Protein AF-A0A161T9D4-F1 (afdb_monomer_lite)

Organism: Bacillus cereus (NCBI:txid1396)

Radius of gyration: 20.3 Å; chains: 1; bounding box: 45×42×59 Å

Foldseek 3Di:
DVVVVVLVVVLVVCCVVFFVVVLVVLVVLLVVLLVVLLVVCLVPVVVLVVVVVVVQVVCCVLVCNVVVVCLVVCVVVVDDDDPVVLVVQLVSQLVVLLVLLVCLQVLLVVLPDVSLVVSLSVVSNVNSNVLSSVLNNVVVVPDDSVLCCVLAQPQLVVLSSVLSSCSSRNSSSSSVLVNVVVVVCVVPVVCVVVVVVVNVVSVVSSVSCCPVPNSVSSSSSSCCNSPPSSVRD

InterPro domains:
  IPR002798 Stage II sporulation protein M-like [PF01944] (65-230)

Structure (mmCIF, N/CA/C/O backbone):
data_AF-A0A161T9D4-F1
#
_entry.id   AF-A0A161T9D4-F1
#
loop_
_atom_site.group_PDB
_atom_site.id
_atom_site.type_symbol
_atom_site.label_atom_id
_atom_site.label_alt_id
_atom_site.label_comp_id
_atom_site.label_asym_id
_atom_site.label_entity_id
_atom_site.label_seq_id
_atom_site.pdbx_PDB_ins_code
_atom_site.Cartn_x
_atom_site.Cartn_y
_atom_site.Cartn_z
_atom_site.occupancy
_atom_site.B_iso_or_equiv
_atom_site.auth_seq_id
_atom_site.auth_comp_id
_atom_site.auth_asym_id
_atom_site.auth_atom_id
_atom_site.pdbx_PDB_model_num
ATOM 1 N N . MET A 1 1 ? -6.234 -26.056 15.182 1.00 58.62 1 MET A N 1
ATOM 2 C CA . MET A 1 1 ? -6.857 -25.556 13.931 1.00 58.62 1 MET A CA 1
ATOM 3 C C . MET A 1 1 ? -7.973 -24.523 14.149 1.00 58.62 1 MET A C 1
ATOM 5 O O . MET A 1 1 ? -7.949 -23.515 13.457 1.00 58.62 1 MET A O 1
ATOM 9 N N . GLY A 1 2 ? -8.887 -24.679 15.122 1.00 75.00 2 GLY A N 1
ATOM 10 C CA . GLY A 1 2 ? -10.050 -23.774 15.272 1.00 75.00 2 GLY A CA 1
ATOM 11 C C . GLY A 1 2 ? -9.757 -22.284 15.543 1.00 75.00 2 GLY A C 1
ATOM 12 O O . GLY A 1 2 ? -10.457 -21.418 15.027 1.00 75.00 2 GLY A O 1
ATOM 13 N N . ARG A 1 3 ? -8.690 -21.948 16.287 1.00 76.56 3 ARG A N 1
ATOM 14 C CA . ARG A 1 3 ? -8.372 -20.546 16.638 1.00 76.56 3 ARG A CA 1
ATOM 15 C C . ARG A 1 3 ? -7.923 -19.704 15.436 1.00 76.56 3 ARG A C 1
ATOM 17 O O . ARG A 1 3 ? -8.342 -18.563 15.302 1.00 76.56 3 ARG A O 1
ATOM 24 N N . VAL A 1 4 ? -7.118 -20.279 14.542 1.00 77.25 4 VAL A N 1
ATOM 25 C CA . VAL A 1 4 ? -6.628 -19.595 13.330 1.00 77.25 4 VAL A CA 1
ATOM 26 C C . VAL A 1 4 ? -7.771 -19.356 12.339 1.00 77.25 4 VAL A C 1
ATOM 28 O O . VAL A 1 4 ? -7.897 -18.267 11.790 1.00 77.25 4 VAL A O 1
ATOM 31 N N . GLN A 1 5 ? -8.661 -20.338 12.169 1.00 81.25 5 GLN A N 1
ATOM 32 C CA . GLN A 1 5 ? -9.852 -20.195 11.324 1.00 81.25 5 GLN A CA 1
ATOM 33 C C . GLN A 1 5 ? -10.794 -19.091 11.830 1.00 81.25 5 GLN A C 1
ATOM 35 O O . GLN A 1 5 ? -11.334 -18.335 11.023 1.00 81.25 5 GLN A O 1
ATOM 40 N N . SER A 1 6 ? -10.946 -18.950 13.154 1.00 86.81 6 SER A N 1
ATOM 41 C CA . SER A 1 6 ? -11.708 -17.841 13.749 1.00 86.81 6 SER A CA 1
ATOM 42 C C . SER A 1 6 ? -11.111 -16.483 13.384 1.00 86.81 6 SER A C 1
ATOM 44 O O . SER A 1 6 ? -11.842 -15.599 12.944 1.00 86.81 6 SER A O 1
ATOM 46 N N . ILE A 1 7 ? -9.782 -16.337 13.479 1.00 86.62 7 ILE A N 1
ATOM 47 C CA . ILE A 1 7 ? -9.086 -15.084 13.148 1.00 86.62 7 ILE A CA 1
ATOM 48 C C . ILE A 1 7 ? -9.350 -14.686 11.693 1.00 86.62 7 ILE A C 1
ATOM 50 O O . ILE A 1 7 ? -9.775 -13.558 11.447 1.00 86.62 7 ILE A O 1
ATOM 54 N N . TYR A 1 8 ? -9.164 -15.597 10.730 1.00 88.50 8 TYR A N 1
ATOM 55 C CA . TYR A 1 8 ? -9.419 -15.294 9.316 1.00 88.50 8 TYR A CA 1
ATOM 56 C C . TYR A 1 8 ? -10.884 -14.950 9.046 1.00 88.50 8 TYR A C 1
ATOM 58 O O . TYR A 1 8 ? -11.164 -14.008 8.305 1.00 88.50 8 TYR A O 1
ATOM 66 N N . LYS A 1 9 ? -11.828 -15.657 9.678 1.00 91.75 9 LYS A N 1
ATOM 67 C CA . LYS A 1 9 ? -13.260 -15.357 9.555 1.00 91.75 9 LYS A CA 1
ATOM 68 C C . LYS A 1 9 ? -13.586 -13.956 10.072 1.00 91.75 9 LYS A C 1
ATOM 70 O O . LYS A 1 9 ? -14.340 -13.229 9.428 1.00 91.75 9 LYS A O 1
ATOM 75 N N . GLU A 1 10 ? -13.011 -13.560 11.202 1.00 90.88 10 GLU A N 1
ATOM 76 C CA . GLU A 1 10 ? -13.177 -12.217 11.763 1.00 90.88 10 GLU A CA 1
ATOM 77 C C . GLU A 1 10 ? -12.568 -11.135 10.864 1.00 90.88 10 GLU A C 1
ATOM 79 O O . GLU A 1 10 ? -13.223 -10.119 10.614 1.00 90.88 10 GLU A O 1
ATOM 84 N N . GLN A 1 11 ? -11.357 -11.355 10.334 1.00 91.81 11 GLN A N 1
ATOM 85 C CA . GLN A 1 11 ? -10.722 -10.403 9.412 1.00 91.81 11 GLN A CA 1
ATOM 86 C C . GLN A 1 11 ? -11.521 -10.269 8.113 1.00 91.81 11 GLN A C 1
ATOM 88 O O . GLN A 1 11 ? -11.761 -9.155 7.650 1.00 91.81 11 GLN A O 1
ATOM 93 N N . TRP A 1 12 ? -12.017 -11.383 7.570 1.00 92.75 12 TRP A N 1
ATOM 94 C CA . TRP A 1 12 ? -12.877 -11.391 6.388 1.00 92.75 12 TRP A CA 1
ATOM 95 C C . TRP A 1 12 ? -14.175 -10.612 6.613 1.00 92.75 12 TRP A C 1
ATOM 97 O O . TRP A 1 12 ? -14.573 -9.790 5.789 1.00 92.75 12 TRP A O 1
ATOM 107 N N . GLN A 1 13 ? -14.830 -10.810 7.758 1.00 93.88 13 GLN A N 1
ATOM 108 C CA . GLN A 1 13 ? -16.035 -10.053 8.095 1.00 93.88 13 GLN A CA 1
ATOM 109 C C . GLN A 1 13 ? -15.752 -8.558 8.249 1.00 93.88 13 GLN A C 1
ATOM 111 O O . GLN A 1 13 ? -16.559 -7.740 7.803 1.00 93.88 13 GLN A O 1
ATOM 116 N N . MET A 1 14 ? -14.618 -8.194 8.855 1.00 94.31 14 MET A N 1
ATOM 117 C CA . MET A 1 14 ? -14.185 -6.801 8.957 1.00 94.31 14 MET A CA 1
ATOM 118 C C . MET A 1 14 ? -13.925 -6.194 7.574 1.00 94.31 14 MET A C 1
ATOM 120 O O . MET A 1 14 ? -14.335 -5.063 7.330 1.00 94.31 14 MET A O 1
ATOM 124 N N . PHE A 1 15 ? -13.310 -6.945 6.663 1.00 95.06 15 PHE A N 1
ATOM 125 C CA . PHE A 1 15 ? -13.075 -6.524 5.284 1.00 95.06 15 PHE A CA 1
ATOM 126 C C . PHE A 1 15 ? -14.380 -6.255 4.536 1.00 95.06 15 PHE A C 1
ATOM 128 O O . PHE A 1 15 ? -14.632 -5.121 4.119 1.00 95.06 15 PHE A O 1
ATOM 135 N N . VAL A 1 16 ? -15.244 -7.267 4.438 1.00 94.25 16 VAL A N 1
ATOM 136 C CA . VAL A 1 16 ? -16.485 -7.196 3.655 1.00 94.25 16 VAL A CA 1
ATOM 137 C C . VAL A 1 16 ? -17.438 -6.131 4.199 1.00 94.25 16 VAL A C 1
ATOM 139 O O . VAL A 1 16 ? -18.058 -5.408 3.425 1.00 94.25 16 VAL A O 1
ATOM 142 N N . LYS A 1 17 ? -17.562 -5.996 5.525 1.00 92.81 17 LYS A N 1
ATOM 143 C CA . LYS A 1 17 ? -18.489 -5.022 6.131 1.00 92.81 17 LYS A CA 1
ATOM 144 C C . LYS A 1 17 ? -17.882 -3.634 6.316 1.00 92.81 17 LYS A C 1
ATOM 146 O O . LYS A 1 17 ? -18.619 -2.654 6.383 1.00 92.81 17 LYS A O 1
ATOM 151 N N . GLY A 1 18 ? -16.564 -3.549 6.466 1.00 91.19 18 GLY A N 1
ATOM 152 C CA . GLY A 1 18 ? -15.878 -2.320 6.846 1.00 91.19 18 GLY A CA 1
ATOM 153 C C . GLY A 1 18 ? -15.306 -1.564 5.657 1.00 91.19 18 GLY A C 1
ATOM 154 O O . GLY A 1 18 ? -15.639 -0.393 5.454 1.00 91.19 18 GLY A O 1
ATOM 155 N N . TYR A 1 19 ? -14.428 -2.215 4.890 1.00 93.88 19 TYR A N 1
ATOM 156 C CA . TYR A 1 19 ? -13.469 -1.499 4.045 1.00 93.88 19 TYR A CA 1
ATOM 157 C C . TYR A 1 19 ? -13.344 -1.978 2.592 1.00 93.88 19 TYR A C 1
ATOM 159 O O . TYR A 1 19 ? -12.648 -1.330 1.811 1.00 93.88 19 TYR A O 1
ATOM 167 N N . ILE A 1 20 ? -14.114 -2.986 2.164 1.00 96.06 20 ILE A N 1
ATOM 168 C CA . ILE A 1 20 ? -14.186 -3.416 0.751 1.00 96.06 20 ILE A CA 1
ATOM 169 C C . ILE A 1 20 ? -14.586 -2.284 -0.210 1.00 96.06 20 ILE A C 1
ATOM 171 O O . ILE A 1 20 ? -14.073 -2.190 -1.320 1.00 96.06 20 ILE A O 1
ATOM 175 N N . LYS A 1 21 ? -15.454 -1.365 0.228 1.00 95.00 21 LYS A N 1
ATOM 176 C CA . LYS A 1 21 ? -15.864 -0.201 -0.575 1.00 95.00 21 LYS A CA 1
ATOM 177 C C . LYS A 1 21 ? -14.705 0.759 -0.860 1.00 95.00 21 LYS A C 1
ATOM 179 O O . LYS A 1 21 ? -14.635 1.322 -1.946 1.00 95.00 21 LYS A O 1
ATOM 184 N N . TYR A 1 22 ? -13.786 0.926 0.094 1.00 94.69 22 TYR A N 1
ATOM 185 C CA . TYR A 1 22 ? -12.591 1.744 -0.109 1.00 94.69 22 TYR A CA 1
ATOM 186 C C . TYR A 1 22 ? -11.611 1.017 -1.024 1.00 94.69 22 TYR A C 1
ATOM 188 O O . TYR A 1 22 ? -11.021 1.644 -1.893 1.00 94.69 22 TYR A O 1
ATOM 196 N N . MET A 1 23 ? -11.499 -0.308 -0.893 1.00 95.38 23 MET A N 1
ATOM 197 C CA . MET A 1 23 ? -10.704 -1.121 -1.813 1.00 95.38 23 MET A CA 1
ATOM 198 C C . MET A 1 23 ? -11.183 -0.949 -3.262 1.00 95.38 23 MET A C 1
ATOM 200 O O . MET A 1 23 ? -10.376 -0.652 -4.136 1.00 95.38 23 MET A O 1
ATOM 204 N N . ALA A 1 24 ? -12.494 -1.051 -3.505 1.00 95.69 24 ALA A N 1
ATOM 205 C CA . ALA A 1 24 ? -13.078 -0.846 -4.830 1.00 95.69 24 ALA A CA 1
ATOM 206 C C . ALA A 1 24 ? -12.824 0.574 -5.370 1.00 95.69 24 ALA A C 1
ATOM 208 O O . ALA A 1 24 ? -12.455 0.734 -6.531 1.00 95.69 24 ALA A O 1
ATOM 209 N N . LEU A 1 25 ? -12.962 1.601 -4.523 1.00 94.81 25 LEU A N 1
ATOM 210 C CA . LEU A 1 25 ? -12.642 2.984 -4.886 1.00 94.81 25 LEU A CA 1
ATOM 211 C C . LEU A 1 25 ? -11.176 3.131 -5.325 1.00 94.81 25 LEU A C 1
ATOM 213 O O . LEU A 1 25 ? -10.902 3.674 -6.394 1.00 94.81 25 LEU A O 1
ATOM 217 N N . TYR A 1 26 ? -10.236 2.637 -4.518 1.00 95.25 26 TYR A N 1
ATOM 218 C CA . TYR A 1 26 ? -8.805 2.747 -4.803 1.00 95.25 26 TYR A CA 1
ATOM 219 C C . TYR A 1 26 ? -8.370 1.903 -6.001 1.00 95.25 26 TYR A C 1
ATOM 221 O O . TYR A 1 26 ? -7.494 2.332 -6.751 1.00 95.25 26 TYR A O 1
ATOM 229 N N . PHE A 1 27 ? -9.029 0.770 -6.241 1.00 95.12 27 PHE A N 1
ATOM 230 C CA . PHE A 1 27 ? -8.850 -0.008 -7.461 1.00 95.12 27 PHE A CA 1
ATOM 231 C C . PHE A 1 27 ? -9.214 0.812 -8.705 1.00 95.12 27 PHE A C 1
ATOM 233 O O . PHE A 1 27 ? -8.404 0.930 -9.622 1.00 95.12 27 PHE A O 1
ATOM 240 N N . VAL A 1 28 ? -10.389 1.452 -8.715 1.00 96.19 28 VAL A N 1
ATOM 241 C CA . VAL A 1 28 ? -10.813 2.312 -9.835 1.00 96.19 28 VAL A CA 1
ATOM 242 C C . VAL A 1 28 ? -9.835 3.471 -10.040 1.00 96.19 28 VAL A C 1
ATOM 244 O O . VAL A 1 28 ? -9.425 3.731 -11.169 1.00 96.19 28 VAL A O 1
ATOM 247 N N . ILE A 1 29 ? -9.413 4.136 -8.961 1.00 95.62 29 ILE A N 1
ATOM 248 C CA . ILE A 1 29 ? -8.432 5.231 -9.023 1.00 95.62 29 ILE A CA 1
ATOM 249 C C . ILE A 1 29 ? -7.106 4.756 -9.625 1.00 95.62 29 ILE A C 1
ATOM 251 O O . ILE A 1 29 ? -6.551 5.438 -10.484 1.00 95.62 29 ILE A O 1
ATOM 255 N N . SER A 1 30 ? -6.610 3.591 -9.203 1.00 95.00 30 SER A N 1
ATOM 256 C CA . SER A 1 30 ? -5.365 3.017 -9.715 1.00 95.00 30 SER A CA 1
ATOM 257 C C . SER A 1 30 ? -5.463 2.721 -11.215 1.00 95.00 30 SER A C 1
ATOM 259 O O . SER A 1 30 ? -4.610 3.169 -11.980 1.00 95.00 30 SER A O 1
ATOM 261 N N . VAL A 1 31 ? -6.548 2.081 -11.667 1.00 94.69 31 VAL A N 1
ATOM 262 C CA . VAL A 1 31 ? -6.778 1.793 -13.095 1.00 94.69 31 VAL A CA 1
ATOM 263 C C . VAL A 1 31 ? -6.841 3.078 -13.923 1.00 94.69 31 VAL A C 1
ATOM 265 O O . VAL A 1 31 ? -6.182 3.182 -14.959 1.00 94.69 31 VAL A O 1
ATOM 268 N N . LEU A 1 32 ? -7.593 4.082 -13.462 1.00 97.38 32 LEU A N 1
ATOM 269 C CA . LEU A 1 32 ? -7.675 5.377 -14.141 1.00 97.38 32 LEU A CA 1
ATOM 270 C C . LEU A 1 32 ? -6.309 6.067 -14.201 1.00 97.38 32 LEU A C 1
ATOM 272 O O . LEU A 1 32 ? -5.946 6.609 -15.242 1.00 97.38 32 LEU A O 1
ATOM 276 N N . SER A 1 33 ? -5.535 6.009 -13.118 1.00 97.12 33 SER A N 1
ATOM 277 C CA . SER A 1 33 ? -4.192 6.582 -13.062 1.00 97.12 33 SER A CA 1
ATOM 278 C C . SER A 1 33 ? -3.242 5.931 -14.071 1.00 97.12 33 SER A C 1
ATOM 280 O O . SER A 1 33 ? -2.566 6.665 -14.794 1.00 97.12 33 SER A O 1
ATOM 282 N N . VAL A 1 34 ? -3.251 4.598 -14.202 1.00 95.25 34 VAL A N 1
ATOM 283 C CA . VAL A 1 34 ? -2.452 3.878 -15.214 1.00 95.25 34 VAL A CA 1
ATOM 284 C C . VAL A 1 34 ? -2.828 4.323 -16.626 1.00 95.25 34 VAL A C 1
ATOM 286 O O . VAL A 1 34 ? -1.951 4.666 -17.418 1.00 95.25 34 VAL A O 1
ATOM 289 N N . ILE A 1 35 ? -4.127 4.357 -16.946 1.00 95.75 35 ILE A N 1
ATOM 290 C CA . ILE A 1 35 ? -4.616 4.728 -18.284 1.00 95.75 35 ILE A CA 1
ATOM 291 C C . ILE A 1 35 ? -4.237 6.174 -18.621 1.00 95.75 35 ILE A C 1
ATOM 293 O O . ILE A 1 35 ? -3.758 6.443 -19.726 1.00 95.75 35 ILE A O 1
ATOM 297 N N . CYS A 1 36 ? -4.448 7.100 -17.684 1.00 96.88 36 CYS A N 1
ATOM 298 C CA . CYS A 1 36 ? -4.106 8.508 -17.860 1.00 96.88 36 CYS A CA 1
ATOM 299 C C . CYS A 1 36 ? -2.599 8.692 -18.048 1.00 96.88 36 CYS A C 1
ATOM 301 O O . CYS A 1 36 ? -2.190 9.344 -19.005 1.00 96.88 36 CYS A O 1
ATOM 303 N N . ALA A 1 37 ? -1.776 8.082 -17.191 1.00 96.31 37 ALA A N 1
ATOM 304 C CA . ALA A 1 37 ? -0.324 8.166 -17.295 1.00 96.31 37 ALA A CA 1
ATOM 305 C C . ALA A 1 37 ? 0.170 7.609 -18.634 1.00 96.31 37 ALA A C 1
ATOM 307 O O . ALA A 1 37 ? 0.854 8.314 -19.373 1.00 96.31 37 ALA A O 1
ATOM 308 N N . TYR A 1 38 ? -0.251 6.397 -18.998 1.00 95.38 38 TYR A N 1
ATOM 309 C CA . TYR A 1 38 ? 0.131 5.768 -20.260 1.00 95.38 38 TYR A CA 1
ATOM 310 C C . TYR A 1 38 ? -0.203 6.649 -21.474 1.00 95.38 38 TYR A C 1
ATOM 312 O O . TYR A 1 38 ? 0.659 6.890 -22.318 1.00 95.38 38 TYR A O 1
ATOM 320 N N . LYS A 1 39 ? -1.425 7.198 -21.555 1.00 96.12 39 LYS A N 1
ATOM 321 C CA . LYS A 1 39 ? -1.818 8.095 -22.659 1.00 96.12 39 LYS A CA 1
ATOM 322 C C . LYS A 1 39 ? -0.986 9.380 -22.697 1.00 96.12 39 LYS A C 1
ATOM 324 O O . LYS A 1 39 ? -0.583 9.804 -23.782 1.00 96.12 39 LYS A O 1
ATOM 329 N N . SER A 1 40 ? -0.712 9.976 -21.538 1.00 96.12 40 SER A N 1
ATOM 330 C CA . SER A 1 40 ? 0.088 11.201 -21.431 1.00 96.12 40 SER A CA 1
ATOM 331 C C . SER A 1 40 ? 1.531 10.987 -21.886 1.00 96.12 40 SER A C 1
ATOM 333 O O . SER A 1 40 ? 2.053 11.802 -22.645 1.00 96.12 40 SER A O 1
ATOM 335 N N . PHE A 1 41 ? 2.155 9.877 -21.483 1.00 96.25 41 PHE A N 1
ATOM 336 C CA . PHE A 1 41 ? 3.533 9.548 -21.853 1.00 96.25 41 PHE A CA 1
ATOM 337 C C . PHE A 1 41 ? 3.673 9.123 -23.319 1.00 96.25 41 PHE A C 1
ATOM 339 O O . PHE A 1 41 ? 4.617 9.544 -23.978 1.00 96.25 41 PHE A O 1
ATOM 346 N N . ILE A 1 42 ? 2.715 8.373 -23.878 1.00 95.19 42 ILE A N 1
ATOM 347 C CA . ILE A 1 42 ? 2.715 8.049 -25.318 1.00 95.19 42 ILE A CA 1
ATOM 348 C C . ILE A 1 42 ? 2.612 9.307 -26.184 1.00 95.19 42 ILE A C 1
ATOM 350 O O . ILE A 1 42 ? 3.220 9.372 -27.247 1.00 95.19 42 ILE A O 1
ATOM 354 N N . SER A 1 43 ? 1.863 10.309 -25.725 1.00 95.44 43 SER A N 1
ATOM 355 C CA . SER A 1 43 ? 1.725 11.580 -26.441 1.00 95.44 43 SER A CA 1
ATOM 356 C C . SER A 1 43 ? 2.978 12.464 -26.346 1.00 95.44 43 SER A C 1
ATOM 358 O O . SER A 1 43 ? 3.096 13.410 -27.116 1.00 95.44 43 SER A O 1
ATOM 360 N N . ASN A 1 44 ? 3.900 12.177 -25.417 1.00 95.38 44 ASN A N 1
ATOM 361 C CA . ASN A 1 44 ? 5.087 12.991 -25.139 1.00 95.38 44 ASN A CA 1
ATOM 362 C C . ASN A 1 44 ? 6.329 12.095 -24.933 1.00 95.38 44 ASN A C 1
ATOM 364 O O . ASN A 1 44 ? 6.704 11.825 -23.787 1.00 95.38 44 ASN A O 1
ATOM 368 N N . PRO A 1 45 ? 6.987 11.633 -26.013 1.00 92.75 45 PRO A N 1
ATOM 369 C CA . PRO A 1 45 ? 8.097 10.681 -25.916 1.00 92.75 45 PRO A CA 1
ATOM 370 C C . PRO A 1 45 ? 9.274 11.154 -25.052 1.00 92.75 45 PRO A C 1
ATOM 372 O O . PRO A 1 45 ? 9.805 10.373 -24.261 1.00 92.75 45 PRO A O 1
ATOM 375 N N . ASP A 1 46 ? 9.634 12.439 -25.126 1.00 93.88 46 ASP A N 1
ATOM 376 C CA . ASP A 1 46 ? 10.724 13.010 -24.320 1.00 93.88 46 ASP A CA 1
ATOM 377 C C . ASP A 1 46 ? 10.420 12.962 -22.817 1.00 93.88 46 ASP A C 1
ATOM 379 O O . ASP A 1 46 ? 11.295 12.674 -21.994 1.00 93.88 46 ASP A O 1
ATOM 383 N N . LEU A 1 47 ? 9.154 13.191 -22.452 1.00 92.62 47 LEU A N 1
ATOM 384 C CA . LEU A 1 47 ? 8.687 13.089 -21.073 1.00 92.62 47 LEU A CA 1
ATOM 385 C C . LEU A 1 47 ? 8.757 11.639 -20.581 1.00 92.62 47 LEU A C 1
ATOM 387 O O . LEU A 1 47 ? 9.172 11.405 -19.449 1.00 92.62 47 LEU A O 1
ATOM 391 N N . ALA A 1 48 ? 8.389 10.670 -21.426 1.00 91.25 48 ALA A N 1
ATOM 392 C CA . ALA A 1 48 ? 8.470 9.246 -21.097 1.00 91.25 48 ALA A CA 1
ATOM 393 C C . ALA A 1 48 ? 9.915 8.803 -20.854 1.00 91.25 48 ALA A C 1
ATOM 395 O O . ALA A 1 48 ? 10.182 8.110 -19.872 1.00 91.25 48 ALA A O 1
ATOM 396 N N . LYS A 1 49 ? 10.848 9.249 -21.703 1.00 90.31 49 LYS A N 1
ATOM 397 C CA . LYS A 1 49 ? 12.276 8.975 -21.531 1.00 90.31 49 LYS A CA 1
ATOM 398 C C . LYS A 1 49 ? 12.819 9.601 -20.247 1.00 90.31 49 LYS A C 1
ATOM 400 O O . LYS A 1 49 ? 13.399 8.895 -19.435 1.00 90.31 49 LYS A O 1
ATOM 405 N N . THR A 1 50 ? 12.578 10.894 -20.034 1.00 92.50 50 THR A N 1
ATOM 406 C CA . THR A 1 50 ? 13.068 11.620 -18.847 1.00 92.50 50 THR A CA 1
ATOM 407 C C . THR A 1 50 ? 12.531 11.009 -17.554 1.00 92.50 50 THR A C 1
ATOM 409 O O . THR A 1 50 ? 13.261 10.851 -16.579 1.00 92.50 50 THR A O 1
ATOM 412 N N . PHE A 1 51 ? 11.251 10.634 -17.547 1.00 90.75 51 PHE A N 1
ATOM 413 C CA . PHE A 1 51 ? 10.642 9.939 -16.421 1.00 90.75 51 PHE A CA 1
ATOM 414 C C . PHE A 1 51 ? 11.310 8.590 -16.163 1.00 90.75 51 PHE A C 1
ATOM 416 O O . PHE A 1 51 ? 11.657 8.305 -15.021 1.00 90.75 51 PHE A O 1
ATOM 423 N N . PHE A 1 52 ? 11.518 7.778 -17.201 1.00 86.81 52 PHE A N 1
ATOM 424 C CA . PHE A 1 52 ? 12.164 6.476 -17.057 1.00 86.81 52 PHE A CA 1
ATOM 425 C C . PHE A 1 52 ? 13.606 6.601 -16.546 1.00 86.81 52 PHE A C 1
ATOM 427 O O . PHE A 1 52 ? 13.969 5.901 -15.604 1.00 86.81 52 PHE A O 1
ATOM 434 N N . ASP A 1 53 ? 14.386 7.544 -17.082 1.00 86.06 53 ASP A N 1
ATOM 435 C CA . ASP A 1 53 ? 15.755 7.829 -16.631 1.00 86.06 53 ASP A CA 1
ATOM 436 C C . ASP A 1 53 ? 15.774 8.201 -15.130 1.00 86.06 53 ASP A C 1
ATOM 438 O O . ASP A 1 53 ? 16.588 7.687 -14.362 1.00 86.06 53 ASP A O 1
ATOM 442 N N . TYR A 1 54 ? 14.814 9.016 -14.677 1.00 88.38 54 TYR A N 1
ATOM 443 C CA . TYR A 1 54 ? 14.654 9.366 -13.260 1.00 88.38 54 TYR A CA 1
ATOM 444 C C . TYR A 1 54 ? 14.278 8.165 -12.378 1.00 88.38 54 TYR A C 1
ATOM 446 O O . TYR A 1 54 ? 14.751 8.051 -11.244 1.00 88.38 54 TYR A O 1
ATOM 454 N N . ILE A 1 55 ? 13.435 7.252 -12.875 1.00 85.00 55 ILE A N 1
ATOM 455 C CA . ILE A 1 55 ? 13.121 6.013 -12.156 1.00 85.00 55 ILE A CA 1
ATOM 456 C C . ILE A 1 55 ? 14.388 5.180 -11.977 1.00 85.00 55 ILE A C 1
ATOM 458 O O . ILE A 1 55 ? 14.689 4.806 -10.844 1.00 85.00 55 ILE A O 1
ATOM 462 N N . VAL A 1 56 ? 15.159 4.947 -13.041 1.00 80.88 56 VAL A N 1
ATOM 463 C CA . VAL A 1 56 ? 16.425 4.197 -12.965 1.00 80.88 56 VAL A CA 1
ATOM 464 C C . VAL A 1 56 ? 17.367 4.816 -11.925 1.00 80.88 56 VAL A C 1
ATOM 466 O O . VAL A 1 56 ? 17.864 4.102 -11.054 1.00 80.88 56 VAL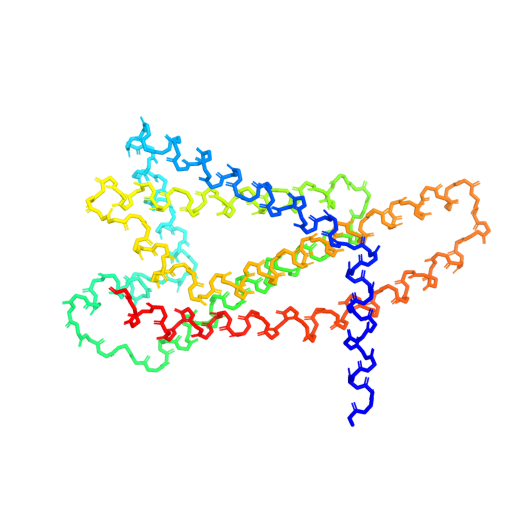 A O 1
ATOM 469 N N . GLU A 1 57 ? 17.514 6.142 -11.919 1.00 84.19 57 GLU A N 1
ATOM 470 C CA . GLU A 1 57 ? 18.341 6.861 -10.941 1.00 84.19 57 GLU A CA 1
ATOM 471 C C . GLU A 1 57 ? 17.888 6.629 -9.481 1.00 84.19 57 GLU A C 1
ATOM 473 O O . GLU A 1 57 ? 18.714 6.471 -8.576 1.00 84.19 57 GLU A O 1
ATOM 478 N N . ILE A 1 58 ? 16.575 6.583 -9.214 1.00 81.75 58 ILE A N 1
ATOM 479 C CA . ILE A 1 58 ? 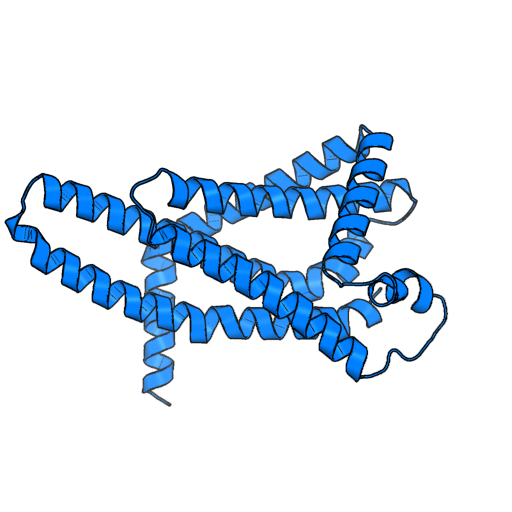16.050 6.277 -7.870 1.00 81.75 58 ILE A CA 1
ATOM 480 C C . ILE A 1 58 ? 16.418 4.854 -7.446 1.00 81.75 58 ILE A C 1
ATOM 482 O O . ILE A 1 58 ? 16.796 4.645 -6.287 1.00 81.75 58 ILE A O 1
ATOM 486 N N . PHE A 1 59 ? 16.276 3.877 -8.343 1.00 73.50 59 PHE A N 1
ATOM 487 C CA . PHE A 1 59 ? 16.603 2.481 -8.046 1.00 73.50 59 PHE A CA 1
ATOM 488 C C . PHE A 1 59 ? 18.096 2.329 -7.731 1.00 73.50 59 PHE A C 1
ATOM 490 O O . PHE A 1 59 ? 18.448 1.769 -6.686 1.00 73.50 59 PHE A O 1
ATOM 497 N N . GLU A 1 60 ? 18.963 2.950 -8.532 1.00 74.12 60 GLU A N 1
ATOM 498 C CA . GLU A 1 60 ? 20.405 2.984 -8.279 1.00 74.12 60 GLU A CA 1
ATOM 499 C C . GLU A 1 60 ? 20.733 3.576 -6.902 1.00 74.12 60 GLU A C 1
ATOM 501 O O . GLU A 1 60 ? 21.450 2.958 -6.108 1.00 74.12 60 GLU A O 1
ATOM 506 N N . LYS A 1 61 ? 20.145 4.731 -6.562 1.00 78.38 61 LYS A N 1
ATOM 507 C CA . LYS A 1 61 ? 20.330 5.388 -5.254 1.00 78.38 61 LYS A CA 1
ATOM 508 C C . LYS A 1 61 ? 19.843 4.545 -4.080 1.00 78.38 61 LYS A C 1
ATOM 510 O O . LYS A 1 61 ? 20.409 4.632 -2.991 1.00 78.38 61 LYS A O 1
ATOM 515 N N . LYS A 1 62 ? 18.810 3.723 -4.277 1.00 68.81 62 LYS A N 1
ATOM 516 C CA . LYS A 1 62 ? 18.300 2.789 -3.260 1.00 68.81 62 LYS A CA 1
ATOM 517 C C . LYS A 1 62 ? 19.175 1.543 -3.087 1.00 68.81 62 LYS A C 1
ATOM 519 O O . LYS A 1 62 ? 18.830 0.672 -2.290 1.00 68.81 62 LYS A O 1
ATOM 524 N N . GLY A 1 63 ? 20.296 1.440 -3.803 1.00 63.47 63 GLY A N 1
ATOM 525 C CA . GLY A 1 63 ? 21.143 0.250 -3.788 1.00 63.47 63 GLY A CA 1
ATOM 526 C C . GLY A 1 63 ? 20.496 -0.953 -4.479 1.00 63.47 63 GLY A C 1
ATOM 527 O O . GLY A 1 63 ? 20.990 -2.071 -4.319 1.00 63.47 63 GLY A O 1
ATOM 528 N N . MET A 1 64 ? 19.419 -0.716 -5.240 1.00 64.44 64 MET A N 1
ATOM 529 C CA . MET A 1 64 ? 18.854 -1.630 -6.230 1.00 64.44 64 MET A CA 1
ATOM 530 C C . MET A 1 64 ? 19.638 -1.370 -7.527 1.00 64.44 64 MET A C 1
ATOM 532 O O . MET A 1 64 ? 19.180 -0.687 -8.437 1.00 64.44 64 MET A O 1
ATOM 536 N N . THR A 1 65 ? 20.909 -1.784 -7.520 1.00 50.94 65 THR A N 1
ATOM 537 C CA . THR A 1 65 ? 21.941 -1.428 -8.505 1.00 50.94 65 THR A CA 1
ATOM 538 C C . THR A 1 65 ? 21.582 -1.814 -9.942 1.00 50.94 65 THR A C 1
ATOM 540 O O . THR A 1 65 ? 20.747 -2.680 -10.189 1.00 50.94 65 THR A O 1
ATOM 543 N N . THR A 1 66 ? 22.315 -1.262 -10.908 1.00 43.50 66 THR A N 1
ATOM 544 C CA . THR A 1 66 ? 22.342 -1.710 -12.311 1.00 43.50 66 THR A CA 1
ATOM 545 C C . THR A 1 66 ? 22.775 -3.160 -12.500 1.00 43.50 66 THR A C 1
ATOM 547 O O . THR A 1 66 ? 22.474 -3.722 -13.534 1.00 43.50 66 THR A O 1
ATOM 550 N N . SER A 1 67 ? 23.400 -3.796 -11.506 1.00 44.28 67 SER A N 1
ATOM 551 C CA . SER A 1 67 ? 23.628 -5.254 -11.414 1.00 44.28 67 SER A CA 1
ATOM 552 C C . SER A 1 67 ? 22.386 -6.043 -10.968 1.00 44.28 67 SER A C 1
ATOM 554 O O . SER A 1 67 ? 22.319 -7.253 -11.115 1.00 44.28 67 SER A O 1
ATOM 556 N N . SER A 1 68 ? 21.386 -5.360 -10.416 1.00 43.72 68 SER A N 1
ATOM 557 C CA . SER A 1 68 ? 20.039 -5.886 -10.160 1.00 43.72 68 SER A CA 1
ATOM 558 C C . SER A 1 68 ? 18.995 -5.367 -11.150 1.00 43.72 68 SER A C 1
ATOM 560 O O . SER A 1 68 ? 17.851 -5.774 -11.063 1.00 43.72 68 SER A O 1
ATOM 562 N N . LEU A 1 69 ? 19.383 -4.496 -12.088 1.00 44.00 69 LEU A N 1
ATOM 563 C CA . LEU A 1 69 ? 18.731 -4.265 -13.386 1.00 44.00 69 LEU A CA 1
ATOM 564 C C . LEU A 1 69 ? 19.511 -4.939 -14.517 1.00 44.00 69 LEU A C 1
ATOM 566 O O . LEU A 1 69 ? 19.085 -4.894 -15.670 1.00 44.00 69 LEU A O 1
ATOM 570 N N . SER A 1 70 ? 20.637 -5.588 -14.204 1.00 40.88 70 SER A N 1
ATOM 571 C CA . SER A 1 70 ? 21.429 -6.268 -15.209 1.00 40.88 70 SER A CA 1
ATOM 572 C C . SER A 1 70 ? 20.670 -7.461 -15.717 1.00 40.88 70 SER A C 1
ATOM 574 O O . SER A 1 70 ? 20.962 -7.824 -16.821 1.00 40.88 70 SER A O 1
ATOM 576 N N . TRP A 1 71 ? 19.617 -7.971 -15.067 1.00 45.34 71 TRP A N 1
ATOM 577 C CA . TRP A 1 71 ? 18.683 -8.914 -15.695 1.00 45.34 71 TRP A CA 1
ATOM 578 C C . TRP A 1 71 ? 18.020 -8.367 -16.966 1.00 45.34 71 TRP A C 1
ATOM 580 O O . TRP A 1 71 ? 17.625 -9.172 -17.791 1.00 45.34 71 TRP A O 1
ATOM 590 N N . ILE A 1 72 ? 17.930 -7.050 -17.197 1.00 43.91 72 ILE A N 1
ATOM 591 C CA . ILE A 1 72 ? 17.505 -6.502 -18.502 1.00 43.91 72 ILE A CA 1
ATOM 592 C C . ILE A 1 72 ? 18.596 -6.733 -19.566 1.00 43.91 72 ILE A C 1
ATOM 594 O O . ILE A 1 72 ? 18.287 -6.920 -20.736 1.00 43.91 72 ILE A O 1
ATOM 598 N N . ASN A 1 73 ? 19.869 -6.762 -19.163 1.00 40.47 73 ASN A N 1
ATOM 599 C CA . ASN A 1 73 ? 21.035 -6.944 -20.036 1.00 40.47 73 ASN A CA 1
ATOM 600 C C . ASN A 1 73 ? 21.627 -8.382 -20.004 1.00 40.47 73 ASN A C 1
ATOM 602 O O . ASN A 1 73 ? 22.316 -8.786 -20.928 1.00 40.47 73 ASN A O 1
ATOM 606 N N . ASP A 1 74 ? 21.327 -9.164 -18.966 1.00 44.78 74 ASP A N 1
ATOM 607 C CA . ASP A 1 74 ? 21.878 -10.470 -18.576 1.00 44.78 74 ASP A CA 1
ATOM 608 C C . ASP A 1 74 ? 20.864 -11.587 -18.840 1.00 44.78 74 ASP A C 1
ATOM 610 O O . ASP A 1 74 ? 21.278 -12.712 -19.099 1.00 44.78 74 ASP A O 1
ATOM 614 N N . SER A 1 75 ? 19.553 -11.299 -18.892 1.00 44.84 75 SER A N 1
ATOM 615 C CA . SER A 1 75 ? 18.588 -12.193 -19.568 1.00 44.84 75 SER A CA 1
ATOM 616 C C . SER A 1 75 ? 18.949 -12.366 -21.047 1.00 44.84 75 SER A C 1
ATOM 618 O O . SER A 1 75 ? 18.766 -13.438 -21.618 1.00 44.84 75 SER A O 1
ATOM 620 N N . ILE A 1 76 ? 19.567 -11.336 -21.638 1.00 39.12 76 ILE A N 1
ATOM 621 C CA . ILE A 1 76 ? 20.126 -11.336 -22.993 1.00 39.12 76 ILE A CA 1
ATOM 622 C C . ILE A 1 76 ? 21.490 -12.069 -23.048 1.00 39.12 76 ILE A C 1
ATOM 624 O O . ILE A 1 76 ? 21.871 -12.548 -24.116 1.00 39.12 76 ILE A O 1
ATOM 628 N N . LEU A 1 77 ? 22.218 -12.217 -21.924 1.00 39.06 77 LEU A N 1
ATOM 629 C CA . LEU A 1 77 ? 23.590 -12.772 -21.876 1.00 39.06 77 LEU A CA 1
ATOM 630 C C . LEU A 1 77 ? 23.763 -14.096 -21.095 1.00 39.06 77 LEU A C 1
ATOM 632 O O . LEU A 1 77 ? 24.853 -14.667 -21.117 1.00 39.06 77 LEU A O 1
ATOM 636 N N . GLY A 1 78 ? 22.723 -14.638 -20.455 1.00 42.47 78 GLY A N 1
ATOM 637 C CA . GLY A 1 78 ? 22.730 -15.988 -19.874 1.00 42.47 78 GLY A CA 1
ATOM 638 C C . GLY A 1 78 ? 23.635 -16.189 -18.648 1.00 42.47 78 GLY A C 1
ATOM 639 O O . GLY A 1 78 ? 24.127 -17.298 -18.427 1.00 42.47 78 GLY A O 1
ATOM 640 N N . THR A 1 79 ? 23.887 -15.155 -17.844 1.00 49.09 79 THR A N 1
ATOM 641 C CA . THR A 1 79 ? 24.724 -15.254 -16.635 1.00 49.09 79 THR A CA 1
ATOM 642 C C . THR A 1 79 ? 23.919 -15.700 -15.405 1.00 49.09 79 THR A C 1
ATOM 644 O O . THR A 1 79 ? 22.866 -15.158 -15.081 1.00 49.09 79 THR A O 1
ATOM 647 N N . ASN A 1 80 ? 24.431 -16.705 -14.678 1.00 53.06 80 ASN A N 1
ATOM 648 C CA . ASN A 1 80 ? 23.870 -17.160 -13.399 1.00 53.06 80 ASN A CA 1
ATOM 649 C C . ASN A 1 80 ? 24.043 -16.074 -12.325 1.00 53.06 80 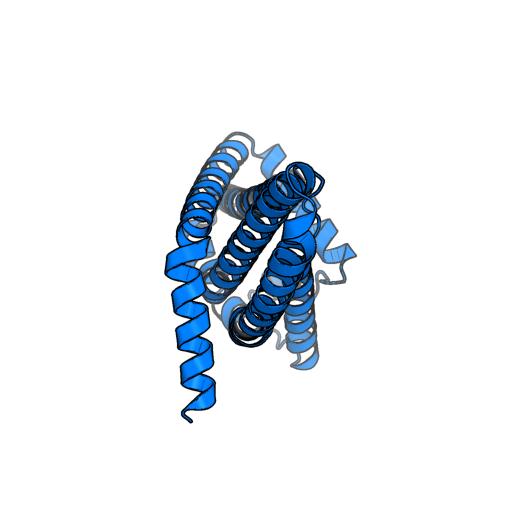ASN A C 1
ATOM 651 O O . ASN A 1 80 ? 25.116 -15.955 -11.727 1.00 53.06 80 ASN A O 1
ATOM 655 N N . ILE A 1 81 ? 22.988 -15.310 -12.042 1.00 59.31 81 ILE A N 1
ATOM 656 C CA . ILE A 1 81 ? 22.929 -14.436 -10.865 1.00 59.31 81 ILE A CA 1
ATOM 657 C C . ILE A 1 81 ? 23.036 -15.329 -9.620 1.00 59.31 81 ILE A C 1
ATOM 659 O O . ILE A 1 81 ? 22.231 -16.237 -9.414 1.00 59.31 81 ILE A O 1
ATOM 663 N N . GLY A 1 82 ? 24.058 -15.110 -8.789 1.00 65.62 82 GLY A N 1
ATOM 664 C CA . GLY A 1 82 ? 24.263 -15.905 -7.577 1.00 65.62 82 GLY A CA 1
ATOM 665 C C . GLY A 1 82 ? 23.057 -15.825 -6.631 1.00 65.62 82 GLY A C 1
ATOM 666 O O . GLY A 1 82 ? 22.420 -14.778 -6.503 1.00 65.62 82 GLY A O 1
ATOM 667 N N . ALA A 1 83 ? 22.766 -16.917 -5.915 1.00 71.25 83 ALA A N 1
ATOM 668 C CA . ALA A 1 83 ? 21.632 -16.997 -4.984 1.00 71.25 83 ALA A CA 1
ATOM 669 C C . ALA A 1 83 ? 21.615 -15.854 -3.948 1.00 71.25 83 ALA A C 1
ATOM 671 O O . ALA A 1 83 ? 20.550 -15.379 -3.561 1.00 71.25 83 ALA A O 1
ATOM 672 N N . TYR A 1 84 ? 22.793 -15.374 -3.539 1.00 73.19 84 TYR A N 1
ATOM 673 C CA . TYR A 1 84 ? 22.941 -14.227 -2.644 1.00 73.19 84 TYR A CA 1
ATOM 674 C C . TYR A 1 84 ? 22.357 -12.927 -3.226 1.00 73.19 84 TYR A C 1
ATOM 676 O O . TYR A 1 84 ? 21.601 -12.246 -2.536 1.00 73.19 84 TYR A O 1
ATOM 684 N N . GLU A 1 85 ? 22.642 -12.601 -4.491 1.00 75.44 85 GLU A N 1
ATOM 685 C CA . GLU A 1 85 ? 22.151 -11.366 -5.122 1.00 75.44 85 GLU A CA 1
ATOM 686 C C . GLU A 1 85 ? 20.639 -11.420 -5.363 1.00 75.44 85 GLU A C 1
ATOM 688 O O . GLU A 1 85 ? 19.933 -10.445 -5.104 1.00 75.44 85 GLU A O 1
ATOM 693 N N . THR A 1 86 ? 20.121 -12.592 -5.746 1.00 75.81 86 THR A N 1
ATOM 694 C CA . THR A 1 86 ? 18.674 -12.824 -5.904 1.00 75.81 86 THR A CA 1
ATOM 695 C C . THR A 1 86 ? 17.928 -12.597 -4.585 1.00 75.81 86 THR A C 1
ATOM 697 O O . THR A 1 86 ? 16.933 -11.872 -4.532 1.00 75.81 86 THR A O 1
ATOM 700 N N . LEU A 1 87 ? 18.438 -13.168 -3.487 1.00 78.12 87 LEU A N 1
ATOM 701 C CA . LEU A 1 87 ? 17.853 -12.999 -2.155 1.00 78.12 87 LEU A CA 1
ATOM 702 C C . LEU A 1 87 ? 17.963 -11.555 -1.654 1.00 78.12 87 LEU A C 1
ATOM 704 O O . LEU A 1 87 ? 17.009 -11.039 -1.069 1.00 78.12 87 LEU A O 1
ATOM 708 N N . ARG A 1 88 ? 19.097 -10.885 -1.894 1.00 80.38 88 ARG A N 1
ATOM 709 C CA . ARG A 1 88 ? 19.308 -9.479 -1.523 1.00 80.38 88 ARG A CA 1
ATOM 710 C C . ARG A 1 88 ? 18.323 -8.558 -2.244 1.00 80.38 88 ARG A C 1
ATOM 712 O O . ARG A 1 88 ? 17.737 -7.683 -1.604 1.00 80.38 88 ARG A O 1
ATOM 719 N N . PHE A 1 89 ? 18.106 -8.780 -3.538 1.00 78.12 89 PHE A N 1
ATOM 720 C CA . PHE A 1 89 ? 17.134 -8.040 -4.340 1.00 78.12 89 PHE A CA 1
ATOM 721 C C . PHE A 1 89 ? 15.698 -8.255 -3.842 1.00 78.12 89 PHE A C 1
ATOM 723 O O . PHE A 1 89 ? 15.010 -7.285 -3.514 1.00 78.12 89 PHE A O 1
ATOM 730 N N . GLY A 1 90 ? 15.278 -9.514 -3.672 1.00 82.88 90 GLY A N 1
ATOM 731 C CA . GLY A 1 90 ? 13.947 -9.841 -3.149 1.00 82.88 90 GLY A CA 1
ATOM 732 C C . GLY A 1 90 ? 13.696 -9.263 -1.755 1.00 82.88 90 GLY A C 1
ATOM 733 O O . GLY A 1 90 ? 12.627 -8.717 -1.485 1.00 82.88 90 GLY A O 1
ATOM 734 N N . PHE A 1 91 ? 14.696 -9.295 -0.872 1.00 83.94 91 PHE A N 1
ATOM 735 C CA . PHE A 1 91 ? 14.589 -8.676 0.448 1.00 83.94 91 PHE A CA 1
ATOM 736 C C . PHE A 1 91 ? 14.457 -7.146 0.371 1.00 83.94 91 PHE A C 1
ATOM 738 O O . PHE A 1 91 ? 13.676 -6.559 1.122 1.00 83.94 91 PHE A O 1
ATOM 745 N N . GLY A 1 92 ? 15.161 -6.497 -0.561 1.00 84.75 92 GLY A N 1
ATOM 746 C CA . GLY A 1 92 ? 15.031 -5.062 -0.823 1.00 84.75 92 GLY A CA 1
ATOM 747 C C . GLY A 1 92 ? 13.621 -4.665 -1.272 1.00 84.75 92 GLY A C 1
ATOM 748 O O . GLY A 1 92 ? 13.043 -3.726 -0.717 1.00 84.75 92 GLY A O 1
ATOM 749 N N . ILE A 1 93 ? 13.041 -5.414 -2.213 1.00 85.19 93 ILE A N 1
ATOM 750 C CA . ILE A 1 93 ? 11.647 -5.244 -2.655 1.00 85.19 93 ILE A CA 1
ATOM 751 C C . ILE A 1 93 ? 10.689 -5.429 -1.479 1.00 85.19 93 ILE A C 1
ATOM 753 O O . ILE A 1 93 ? 9.844 -4.569 -1.218 1.00 85.19 93 ILE A O 1
ATOM 757 N N . PHE A 1 94 ? 10.851 -6.524 -0.729 1.00 91.38 94 PHE A N 1
ATOM 758 C CA . PHE A 1 94 ? 10.010 -6.821 0.424 1.00 91.38 94 PHE A CA 1
ATOM 759 C C . PHE A 1 94 ? 10.016 -5.670 1.431 1.00 91.38 94 PHE A C 1
ATOM 761 O O . PHE A 1 94 ? 8.947 -5.223 1.837 1.00 91.38 94 PHE A O 1
ATOM 768 N N . LEU A 1 95 ? 11.190 -5.153 1.807 1.00 91.56 95 LEU A N 1
ATOM 769 C CA . LEU A 1 95 ? 11.299 -4.044 2.757 1.00 91.56 95 LEU A CA 1
ATOM 770 C C . LEU A 1 95 ? 10.701 -2.740 2.221 1.00 91.56 95 LEU A C 1
ATOM 772 O O . LEU A 1 95 ? 10.062 -2.010 2.982 1.00 91.56 95 LEU A O 1
ATOM 776 N N . ASN A 1 96 ? 10.874 -2.445 0.932 1.00 90.38 96 ASN A N 1
ATOM 777 C CA . ASN A 1 96 ? 10.279 -1.263 0.315 1.00 90.38 96 ASN A CA 1
ATOM 778 C C . ASN A 1 96 ? 8.745 -1.336 0.366 1.00 90.38 96 ASN A C 1
ATOM 780 O O . ASN A 1 96 ? 8.092 -0.399 0.827 1.00 90.38 96 ASN A O 1
ATOM 784 N N . ASN A 1 97 ? 8.171 -2.475 -0.017 1.00 92.88 97 ASN A N 1
ATOM 785 C CA . ASN A 1 97 ? 6.723 -2.672 0.010 1.00 92.88 97 ASN A CA 1
ATOM 786 C C . ASN A 1 97 ? 6.178 -2.767 1.436 1.00 92.88 97 ASN A C 1
ATOM 788 O O . ASN A 1 97 ? 5.104 -2.236 1.719 1.00 92.88 97 ASN A O 1
ATOM 792 N N . LEU A 1 98 ? 6.942 -3.365 2.353 1.00 96.31 98 LEU A N 1
ATOM 793 C CA . LEU A 1 98 ? 6.634 -3.406 3.777 1.00 96.31 98 LEU A CA 1
ATOM 794 C C . LEU A 1 98 ? 6.512 -1.992 4.346 1.00 96.31 98 LEU A C 1
ATOM 796 O O . LEU A 1 98 ? 5.532 -1.689 5.026 1.00 96.31 98 LEU A O 1
ATOM 800 N N . LEU A 1 99 ? 7.473 -1.115 4.043 1.00 94.81 99 LEU A N 1
ATOM 801 C CA . LEU A 1 99 ? 7.436 0.290 4.446 1.00 94.81 99 LEU A CA 1
ATOM 802 C C . LEU A 1 99 ? 6.171 0.972 3.909 1.00 94.81 99 LEU A C 1
ATOM 804 O O . LEU A 1 99 ? 5.456 1.615 4.676 1.00 94.81 99 LEU A O 1
ATOM 808 N N . VAL A 1 100 ? 5.861 0.793 2.621 1.00 93.62 100 VAL A N 1
ATOM 809 C CA . VAL A 1 100 ? 4.674 1.390 1.988 1.00 93.62 100 VAL A CA 1
ATOM 810 C C . VAL A 1 100 ? 3.388 0.932 2.679 1.00 93.62 100 VAL A C 1
ATOM 812 O O . VAL A 1 100 ? 2.609 1.778 3.121 1.00 93.62 100 VAL A O 1
ATOM 815 N N . ILE A 1 101 ? 3.164 -0.377 2.852 1.00 96.31 101 ILE A N 1
ATOM 816 C CA . ILE A 1 101 ? 1.949 -0.864 3.530 1.00 96.31 101 ILE A CA 1
ATOM 817 C C . ILE A 1 101 ? 1.898 -0.446 5.005 1.00 96.31 101 ILE A C 1
ATOM 819 O O . ILE A 1 101 ? 0.813 -0.174 5.522 1.00 96.31 101 ILE A O 1
ATOM 823 N N . THR A 1 102 ? 3.053 -0.345 5.676 1.00 96.44 102 THR A N 1
ATOM 824 C CA . THR A 1 102 ? 3.147 0.128 7.065 1.00 96.44 102 THR A CA 1
ATOM 825 C C . THR A 1 102 ? 2.653 1.561 7.144 1.00 96.44 102 THR A C 1
ATOM 827 O O . THR A 1 102 ? 1.765 1.866 7.938 1.00 96.44 102 THR A O 1
ATOM 830 N N . LEU A 1 103 ? 3.192 2.440 6.298 1.00 94.12 103 LEU A N 1
ATOM 831 C CA . LEU A 1 103 ? 2.819 3.849 6.260 1.00 94.12 103 LEU A CA 1
ATOM 832 C C . LEU A 1 103 ? 1.350 4.029 5.872 1.00 94.12 103 LEU A C 1
ATOM 834 O O . LEU A 1 103 ? 0.668 4.859 6.469 1.00 94.12 103 LEU A O 1
ATOM 838 N N . LEU A 1 104 ? 0.828 3.218 4.947 1.00 94.81 104 LEU A N 1
ATOM 839 C CA . LEU A 1 104 ? -0.590 3.232 4.578 1.00 94.81 104 LEU A CA 1
ATOM 840 C C . LEU A 1 104 ? -1.488 2.906 5.776 1.00 94.81 104 LEU A C 1
ATOM 842 O O . LEU A 1 104 ? -2.415 3.662 6.066 1.00 94.81 104 LEU A O 1
ATOM 846 N N . VAL A 1 105 ? -1.195 1.837 6.518 1.00 95.38 105 VAL A N 1
ATOM 847 C CA . VAL A 1 105 ? -1.979 1.462 7.706 1.00 95.38 105 VAL A CA 1
ATOM 848 C C . VAL A 1 105 ? -1.823 2.498 8.825 1.00 95.38 105 VAL A C 1
ATOM 850 O O . VAL A 1 105 ? -2.823 2.932 9.401 1.00 95.38 105 VAL A O 1
ATOM 853 N N . LEU A 1 106 ? -0.593 2.939 9.111 1.00 93.06 106 LEU A N 1
ATOM 854 C CA . LEU A 1 106 ? -0.308 3.926 10.159 1.00 93.06 106 LEU A CA 1
ATOM 855 C C . LEU A 1 106 ? -0.911 5.301 9.859 1.00 93.06 106 LEU A C 1
ATOM 857 O O . LEU A 1 106 ? -1.352 5.976 10.789 1.00 93.06 106 LEU A O 1
ATOM 861 N N . SER A 1 107 ? -1.013 5.690 8.584 1.00 90.81 107 SER A N 1
ATOM 862 C CA . SER A 1 107 ? -1.671 6.938 8.175 1.00 90.81 107 SER A CA 1
ATOM 863 C C . SER A 1 107 ? -3.120 7.017 8.664 1.00 90.81 107 SER A C 1
ATOM 865 O O . SER A 1 107 ? -3.603 8.100 8.990 1.0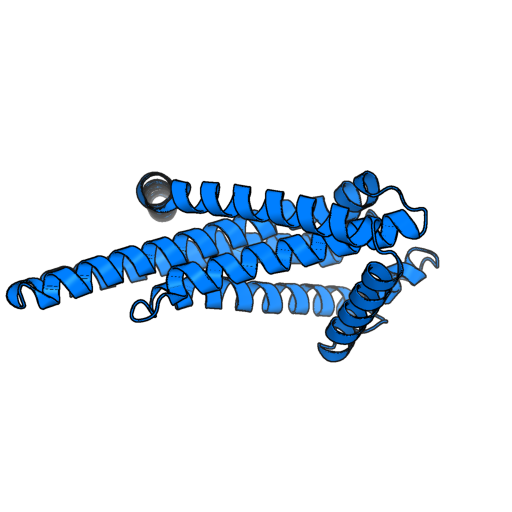0 90.81 107 SER A O 1
ATOM 867 N N . GLY A 1 108 ? -3.788 5.867 8.819 1.00 90.94 108 GLY A N 1
ATOM 868 C CA . GLY A 1 108 ? -5.128 5.775 9.388 1.00 90.94 108 GLY A CA 1
ATOM 869 C C . GLY A 1 108 ? -5.205 6.201 10.853 1.00 90.94 108 GLY A C 1
ATOM 870 O O . GLY A 1 108 ? -6.213 6.755 11.281 1.00 90.94 108 GLY A O 1
ATOM 871 N N . PHE A 1 109 ? -4.144 6.003 11.634 1.00 90.25 109 PHE A N 1
ATOM 872 C CA . PHE A 1 109 ? -4.107 6.419 13.039 1.00 90.25 109 PHE A CA 1
ATOM 873 C C . PHE A 1 109 ? -3.818 7.918 13.213 1.00 90.25 109 PHE A C 1
ATOM 875 O O . PHE A 1 109 ? -4.078 8.473 14.279 1.00 90.25 109 PHE A O 1
ATOM 882 N N . LEU A 1 110 ? -3.366 8.602 12.158 1.00 84.56 110 LEU A N 1
ATOM 883 C CA . LEU A 1 110 ? -3.064 10.037 12.136 1.00 84.56 110 LEU A CA 1
ATOM 884 C C . LEU A 1 110 ? -4.280 10.874 11.685 1.00 84.56 110 LEU A C 1
ATOM 886 O O . LEU A 1 110 ? -4.171 11.790 10.873 1.00 84.56 110 LEU A O 1
ATOM 890 N N . ALA A 1 111 ? -5.463 10.554 12.219 1.00 66.31 111 ALA A N 1
ATOM 891 C CA . ALA A 1 111 ? -6.766 11.020 11.727 1.00 66.31 111 ALA A CA 1
ATOM 892 C C . ALA A 1 111 ? -7.059 12.531 11.866 1.00 66.31 111 ALA A C 1
ATOM 894 O O . ALA A 1 111 ? -8.107 12.988 11.416 1.00 66.31 111 ALA A O 1
ATOM 895 N N . TRP A 1 112 ? -6.174 13.313 12.492 1.00 64.94 112 TRP A N 1
ATOM 896 C CA . TRP A 1 112 ? -6.379 14.752 12.723 1.00 64.94 112 TRP A CA 1
ATOM 897 C C . TRP A 1 112 ? -6.074 15.640 11.508 1.00 64.94 112 TRP A C 1
ATOM 899 O O . TRP A 1 112 ? -6.420 16.817 11.508 1.00 64.94 112 TRP A O 1
ATOM 909 N N . ALA A 1 113 ? -5.490 15.082 10.451 1.00 55.94 113 ALA A N 1
ATOM 910 C CA . ALA A 1 113 ? -5.353 15.737 9.157 1.00 55.94 113 ALA A CA 1
ATOM 911 C C . ALA A 1 113 ? -6.123 14.927 8.104 1.00 55.94 113 ALA A C 1
ATOM 913 O O . ALA A 1 113 ? -6.358 13.741 8.290 1.00 55.94 113 ALA A O 1
ATOM 914 N N . ILE A 1 114 ? -6.447 15.518 6.952 1.00 65.31 114 ILE A N 1
ATOM 915 C CA . ILE A 1 114 ? -7.024 14.862 5.745 1.00 65.31 114 ILE A CA 1
ATOM 916 C C . ILE A 1 114 ? -6.173 13.655 5.236 1.00 65.31 114 ILE A C 1
ATOM 918 O O . ILE A 1 114 ? -6.520 12.938 4.296 1.00 65.31 114 ILE A O 1
ATOM 922 N N . PHE A 1 115 ? -5.056 13.396 5.909 1.00 70.50 115 PHE A N 1
ATOM 923 C CA . PHE A 1 115 ? -4.052 12.364 5.714 1.00 70.50 115 PHE A CA 1
ATOM 924 C C . PHE A 1 115 ? -4.573 10.936 5.451 1.00 70.50 115 PHE A C 1
ATOM 926 O O . PHE A 1 115 ? -4.058 10.325 4.514 1.00 70.50 115 PHE A O 1
ATOM 933 N N . PRO A 1 116 ? -5.610 10.405 6.143 1.00 71.06 116 PRO A N 1
ATOM 934 C CA . PRO A 1 116 ? -6.121 9.049 5.896 1.00 71.06 116 PRO A CA 1
ATOM 935 C C . PRO A 1 116 ? -6.787 8.842 4.532 1.00 71.06 116 PRO A C 1
ATOM 937 O O . PRO A 1 116 ? -7.122 7.713 4.175 1.00 71.06 116 PRO A O 1
ATOM 940 N N . LEU A 1 117 ? -7.040 9.922 3.790 1.00 78.06 117 LEU A N 1
ATOM 941 C CA . LEU A 1 117 ? -7.527 9.872 2.413 1.00 78.06 117 LEU A CA 1
ATOM 942 C C . LEU A 1 117 ? -6.441 10.307 1.433 1.00 78.06 117 LEU A C 1
ATOM 944 O O . LEU A 1 117 ? -6.288 9.680 0.387 1.00 78.06 117 LEU A O 1
ATOM 948 N N . LEU A 1 118 ? -5.677 11.347 1.780 1.00 84.25 118 LEU A N 1
ATOM 949 C CA . LEU A 1 118 ? -4.690 11.936 0.881 1.00 84.25 118 LEU A CA 1
ATOM 950 C C . LEU A 1 118 ? -3.479 11.030 0.651 1.00 84.25 118 LEU A C 1
ATOM 952 O O . LEU A 1 118 ? -3.074 10.867 -0.494 1.00 84.25 118 LEU A O 1
ATOM 956 N N . TYR A 1 119 ? -2.918 10.430 1.705 1.00 87.00 119 TYR A N 1
ATOM 957 C CA . TYR A 1 119 ? -1.744 9.567 1.558 1.00 87.00 119 TYR A CA 1
ATOM 958 C C . TYR A 1 119 ? -2.078 8.285 0.770 1.00 87.00 119 TYR A C 1
ATOM 960 O O . TYR A 1 119 ? -1.442 8.050 -0.255 1.00 87.00 119 TYR A O 1
ATOM 968 N N . PRO A 1 120 ? -3.145 7.535 1.120 1.00 87.88 120 PRO A N 1
ATOM 969 C CA . PRO A 1 120 ? -3.704 6.476 0.276 1.00 87.88 120 PRO A CA 1
ATOM 970 C C . PRO A 1 120 ? -3.917 6.860 -1.191 1.00 87.88 120 PRO A C 1
ATOM 972 O O . PRO A 1 120 ? -3.494 6.130 -2.087 1.00 87.88 120 PRO A O 1
ATOM 975 N N . LEU A 1 121 ? -4.548 8.013 -1.444 1.00 91.19 121 LEU A N 1
ATOM 976 C CA . LEU A 1 121 ? -4.802 8.508 -2.796 1.00 91.19 121 LEU A CA 1
ATOM 977 C C . LEU A 1 121 ? -3.497 8.760 -3.555 1.00 91.19 121 LEU A C 1
ATOM 979 O O . LEU A 1 121 ? -3.353 8.300 -4.686 1.00 91.19 121 LEU A O 1
ATOM 983 N N . PHE A 1 122 ? -2.555 9.458 -2.921 1.00 92.06 122 PHE A N 1
ATOM 984 C CA . PHE A 1 122 ? -1.246 9.745 -3.488 1.00 92.06 122 PHE A CA 1
ATOM 985 C C . PHE A 1 122 ? -0.527 8.451 -3.869 1.00 92.06 122 PHE A C 1
ATOM 987 O O . PHE A 1 122 ? -0.134 8.314 -5.021 1.00 92.06 122 PHE A O 1
ATOM 994 N N . THR A 1 123 ? -0.456 7.467 -2.965 1.00 91.56 123 THR A N 1
ATOM 995 C CA . THR A 1 123 ? 0.190 6.174 -3.236 1.00 91.56 123 THR A CA 1
ATOM 996 C C . THR A 1 123 ? -0.449 5.428 -4.412 1.00 91.56 123 THR A C 1
ATOM 998 O O . THR A 1 123 ? 0.269 4.898 -5.259 1.00 91.56 123 THR A O 1
ATOM 1001 N N . MET A 1 124 ? -1.786 5.393 -4.510 1.00 93.44 124 MET A N 1
ATOM 1002 C CA . MET A 1 124 ? -2.459 4.726 -5.638 1.00 93.44 124 MET A CA 1
ATOM 1003 C C . MET A 1 124 ? -2.157 5.407 -6.973 1.00 93.44 124 MET A C 1
ATOM 1005 O O . MET A 1 124 ? -1.943 4.729 -7.979 1.00 93.44 124 MET A O 1
ATOM 1009 N N . VAL A 1 125 ? -2.141 6.742 -6.984 1.00 95.38 125 VAL A N 1
ATOM 1010 C CA . VAL A 1 125 ? -1.861 7.530 -8.188 1.00 95.38 125 VAL A CA 1
ATOM 1011 C C . VAL A 1 125 ? -0.393 7.407 -8.587 1.00 95.38 125 VAL A C 1
ATOM 1013 O O . VAL A 1 125 ? -0.101 7.187 -9.756 1.00 95.38 125 VAL A O 1
ATOM 1016 N N . THR A 1 126 ? 0.550 7.485 -7.648 1.00 92.38 126 THR A N 1
ATOM 1017 C CA . THR A 1 126 ? 1.974 7.330 -7.974 1.00 92.38 126 THR A CA 1
ATOM 1018 C C . THR A 1 126 ? 2.277 5.941 -8.521 1.00 92.38 126 THR A C 1
ATOM 1020 O O . THR A 1 126 ? 2.976 5.838 -9.524 1.00 92.38 126 THR A O 1
ATOM 1023 N N . ASN A 1 127 ? 1.701 4.882 -7.942 1.00 91.25 127 ASN A N 1
ATOM 1024 C CA . ASN A 1 127 ? 1.878 3.524 -8.465 1.00 91.25 127 ASN A CA 1
ATOM 1025 C C . ASN A 1 127 ? 1.280 3.378 -9.870 1.00 91.25 127 ASN A C 1
ATOM 1027 O O . ASN A 1 127 ? 1.901 2.776 -10.745 1.00 91.25 127 ASN A O 1
ATOM 1031 N N . GLY A 1 128 ? 0.114 3.981 -10.120 1.00 93.31 128 GLY A N 1
ATOM 1032 C CA . GLY A 1 128 ? -0.476 4.000 -11.456 1.00 93.31 128 GLY A CA 1
ATOM 1033 C C . GLY A 1 128 ? 0.389 4.744 -12.479 1.00 93.31 128 GLY A C 1
ATOM 1034 O O . GLY A 1 128 ? 0.572 4.260 -13.596 1.00 93.31 128 GLY A O 1
ATOM 1035 N N . ILE A 1 129 ? 0.987 5.872 -12.084 1.00 94.44 129 ILE A N 1
ATOM 1036 C CA . ILE A 1 129 ? 1.921 6.642 -12.918 1.00 94.44 129 ILE A CA 1
ATOM 1037 C C . ILE A 1 129 ? 3.177 5.831 -13.247 1.00 94.44 129 ILE A C 1
ATOM 1039 O O . ILE A 1 129 ? 3.573 5.807 -14.410 1.00 94.44 129 ILE A O 1
ATOM 1043 N N . LEU A 1 130 ? 3.774 5.149 -12.264 1.00 91.12 130 LEU A N 1
ATOM 1044 C CA . LEU A 1 130 ? 4.957 4.304 -12.466 1.00 91.12 130 LEU A CA 1
ATOM 1045 C C . LEU A 1 130 ? 4.698 3.218 -13.515 1.00 91.12 130 LEU A C 1
ATOM 1047 O O . LEU A 1 130 ? 5.441 3.112 -14.489 1.00 91.12 130 LEU A O 1
ATOM 1051 N N . ILE A 1 131 ? 3.603 2.470 -13.363 1.00 91.06 131 ILE A N 1
ATOM 1052 C CA . ILE A 1 131 ? 3.236 1.392 -14.291 1.00 91.06 131 ILE A CA 1
ATOM 1053 C C . ILE A 1 131 ? 2.901 1.962 -15.674 1.00 91.06 131 ILE A C 1
ATOM 1055 O O . ILE A 1 131 ? 3.424 1.494 -16.684 1.00 91.06 131 ILE A O 1
ATOM 1059 N N . GLY A 1 132 ? 2.046 2.988 -15.740 1.00 93.50 132 GLY A N 1
ATOM 1060 C CA . GLY A 1 132 ? 1.636 3.593 -17.008 1.00 93.50 132 GLY A CA 1
ATOM 1061 C C . GLY A 1 132 ? 2.804 4.216 -17.776 1.00 93.50 132 GLY A C 1
ATOM 1062 O O . GLY A 1 132 ? 2.882 4.066 -18.996 1.00 93.50 132 GLY A O 1
ATOM 1063 N N . GLY A 1 133 ? 3.732 4.865 -17.068 1.00 92.38 133 GLY A N 1
ATOM 1064 C CA . GLY A 1 133 ? 4.950 5.442 -17.634 1.00 92.38 133 GLY A CA 1
ATOM 1065 C C . GLY A 1 133 ? 5.930 4.387 -18.135 1.00 92.38 133 GLY A C 1
ATOM 1066 O O . GLY A 1 133 ? 6.394 4.499 -19.268 1.00 92.38 133 GLY A O 1
ATOM 1067 N N . ALA A 1 134 ? 6.172 3.323 -17.364 1.00 88.44 134 ALA A N 1
ATOM 1068 C CA . ALA A 1 134 ? 7.012 2.207 -17.802 1.00 88.44 134 ALA A CA 1
ATOM 1069 C C . ALA A 1 134 ? 6.449 1.539 -19.070 1.00 88.44 134 ALA A C 1
ATOM 1071 O O . ALA A 1 134 ? 7.162 1.388 -20.061 1.00 88.44 134 ALA A O 1
ATOM 1072 N N . LEU A 1 135 ? 5.149 1.218 -19.093 1.00 91.06 135 LEU A N 1
ATOM 1073 C CA . LEU A 1 135 ? 4.494 0.633 -20.270 1.00 91.06 135 LEU A CA 1
ATOM 1074 C C . LEU A 1 135 ? 4.572 1.546 -21.502 1.00 91.06 135 LEU A C 1
ATOM 1076 O O . LEU A 1 135 ? 4.741 1.059 -22.621 1.00 91.06 135 LEU A O 1
ATOM 1080 N N . ALA A 1 136 ? 4.447 2.862 -21.311 1.00 93.44 136 ALA A N 1
ATOM 1081 C CA . ALA A 1 136 ? 4.574 3.828 -22.395 1.00 93.44 136 ALA A CA 1
ATOM 1082 C C . ALA A 1 136 ? 6.009 3.897 -22.931 1.00 93.44 136 ALA A C 1
ATOM 1084 O O . ALA A 1 136 ? 6.203 3.833 -24.145 1.00 93.44 136 ALA A O 1
ATOM 1085 N N . TYR A 1 137 ? 7.003 3.968 -22.044 1.00 90.81 137 TYR A N 1
ATOM 1086 C CA . TYR A 1 137 ? 8.416 3.975 -22.413 1.00 90.81 137 TYR A CA 1
ATOM 1087 C C . TYR A 1 137 ? 8.787 2.737 -23.233 1.00 90.81 137 TYR A C 1
ATOM 1089 O O . TYR A 1 137 ? 9.332 2.858 -24.329 1.00 90.81 137 TYR A O 1
ATOM 1097 N N . PHE A 1 138 ? 8.427 1.542 -22.765 1.00 87.56 138 PHE A N 1
ATOM 1098 C CA . PHE A 1 138 ? 8.740 0.318 -23.496 1.00 87.56 138 PHE A CA 1
ATOM 1099 C C . PHE A 1 138 ? 8.020 0.231 -24.847 1.00 87.56 138 PHE A C 1
ATOM 1101 O O . PHE A 1 138 ? 8.622 -0.216 -25.824 1.00 87.56 138 PHE A O 1
ATOM 1108 N N . LYS A 1 139 ? 6.775 0.724 -24.945 1.00 91.25 139 LYS A N 1
ATOM 1109 C CA . LYS A 1 139 ? 6.074 0.828 -26.234 1.00 91.25 139 LYS A CA 1
ATOM 1110 C C . LYS A 1 139 ? 6.835 1.692 -27.233 1.00 91.25 139 LYS A C 1
ATOM 1112 O O . LYS A 1 139 ? 6.955 1.323 -28.398 1.00 91.25 139 LYS A O 1
ATOM 1117 N N . LEU A 1 140 ? 7.304 2.857 -26.787 1.00 91.31 140 LEU A N 1
ATOM 1118 C CA . LEU A 1 140 ? 8.034 3.809 -27.626 1.00 91.31 140 LEU A CA 1
ATOM 1119 C C . LEU A 1 140 ? 9.376 3.240 -28.104 1.00 91.31 140 LEU A C 1
ATOM 1121 O O . LEU A 1 140 ? 9.838 3.611 -29.177 1.00 91.31 140 LEU A O 1
ATOM 1125 N N . ASN A 1 141 ? 9.947 2.292 -27.358 1.00 88.31 141 ASN A N 1
ATOM 1126 C CA . ASN A 1 141 ? 11.159 1.556 -27.720 1.00 88.31 141 ASN A CA 1
ATOM 1127 C C . ASN A 1 141 ? 10.880 0.244 -28.485 1.00 88.31 141 ASN A C 1
ATOM 1129 O O . ASN A 1 141 ? 11.763 -0.596 -28.617 1.00 88.31 141 ASN A O 1
ATOM 1133 N N . GLY A 1 142 ? 9.663 0.052 -29.008 1.00 88.62 142 GLY A N 1
ATOM 1134 C CA . GLY A 1 142 ? 9.329 -1.063 -29.902 1.00 88.62 142 GLY A CA 1
ATOM 1135 C C . GLY A 1 142 ? 8.886 -2.359 -29.215 1.00 88.62 142 GLY A C 1
ATOM 1136 O O . GLY A 1 142 ? 8.612 -3.339 -29.906 1.00 88.62 142 GLY A O 1
ATOM 1137 N N . HIS A 1 143 ? 8.756 -2.385 -27.887 1.00 88.38 143 HIS A N 1
ATOM 1138 C CA . HIS A 1 143 ? 8.248 -3.555 -27.167 1.00 88.38 143 HIS A CA 1
ATOM 1139 C C . HIS A 1 143 ? 6.716 -3.578 -27.108 1.00 88.38 143 HIS A C 1
ATOM 1141 O O . HIS A 1 143 ? 6.054 -2.537 -27.091 1.00 88.38 143 HIS A O 1
ATOM 1147 N N . HIS A 1 144 ? 6.128 -4.774 -27.013 1.00 88.94 144 HIS A N 1
ATOM 1148 C CA . HIS A 1 144 ? 4.682 -4.936 -26.877 1.00 88.94 144 HIS A CA 1
ATOM 1149 C C . HIS A 1 144 ? 4.236 -4.765 -25.406 1.00 88.94 144 HIS A C 1
ATOM 1151 O O . HIS A 1 144 ? 4.537 -5.621 -24.571 1.00 88.94 144 HIS A O 1
ATOM 1157 N N . PRO A 1 145 ? 3.467 -3.718 -25.038 1.00 85.25 145 PRO A N 1
ATOM 1158 C CA . PRO A 1 145 ? 3.199 -3.411 -23.626 1.00 85.25 145 PRO A CA 1
ATOM 1159 C C . PRO A 1 145 ? 2.397 -4.481 -22.895 1.00 85.25 145 PRO A C 1
ATOM 1161 O O . PRO A 1 145 ? 2.605 -4.702 -21.707 1.00 85.25 145 PRO A O 1
ATOM 1164 N N . ALA A 1 146 ? 1.481 -5.160 -23.592 1.00 86.00 146 ALA A N 1
ATOM 1165 C CA . ALA A 1 146 ? 0.685 -6.212 -22.966 1.00 86.00 146 ALA A CA 1
ATOM 1166 C C . ALA A 1 146 ? 1.548 -7.422 -22.588 1.00 86.00 146 ALA A C 1
ATOM 1168 O O . ALA A 1 146 ? 1.290 -8.062 -21.575 1.00 86.00 146 ALA A O 1
ATOM 1169 N N . GLU A 1 147 ? 2.588 -7.713 -23.371 1.00 84.69 147 GLU A N 1
ATOM 1170 C CA . GLU A 1 147 ? 3.502 -8.812 -23.074 1.00 84.69 147 GLU A CA 1
ATOM 1171 C C . GLU A 1 147 ? 4.348 -8.489 -21.840 1.00 84.69 147 GLU A C 1
ATOM 1173 O O . GLU A 1 147 ? 4.410 -9.292 -20.910 1.00 84.69 147 GLU A O 1
ATOM 1178 N N . LEU A 1 148 ? 4.900 -7.275 -21.778 1.00 82.12 148 LEU A N 1
ATOM 1179 C CA . LEU A 1 148 ? 5.642 -6.791 -20.612 1.00 82.12 148 LEU A CA 1
ATOM 1180 C C . LEU A 1 148 ? 4.777 -6.715 -19.356 1.00 82.12 148 LEU A C 1
ATOM 1182 O O . LEU A 1 148 ? 5.243 -7.031 -18.268 1.00 82.12 148 LEU A O 1
ATOM 1186 N N . PHE A 1 149 ? 3.507 -6.337 -19.486 1.00 84.81 149 PHE A N 1
ATOM 1187 C CA . PHE A 1 149 ? 2.592 -6.360 -18.353 1.00 84.81 149 PHE A CA 1
ATOM 1188 C C . PHE A 1 149 ? 2.357 -7.790 -17.852 1.00 84.81 149 PHE A C 1
ATOM 1190 O O . PHE A 1 149 ? 2.448 -8.039 -16.654 1.00 84.81 149 PHE A O 1
ATOM 1197 N N . VAL A 1 150 ? 2.086 -8.740 -18.752 1.00 87.81 150 VAL A N 1
ATOM 1198 C CA . VAL A 1 150 ? 1.776 -10.132 -18.386 1.00 87.81 150 VAL A CA 1
ATOM 1199 C C . VAL A 1 150 ? 2.988 -10.871 -17.819 1.00 87.81 150 VAL A C 1
ATOM 1201 O O . VAL A 1 150 ? 2.826 -11.646 -16.882 1.00 87.81 150 VAL A O 1
ATOM 1204 N N . LYS A 1 151 ? 4.184 -10.648 -18.366 1.00 81.06 151 LYS A N 1
ATOM 1205 C CA . LYS A 1 151 ? 5.414 -11.326 -17.928 1.00 81.06 151 LYS A CA 1
ATOM 1206 C C . LYS A 1 151 ? 6.127 -10.586 -16.805 1.00 81.06 151 LYS A C 1
ATOM 1208 O O . LYS A 1 151 ? 6.627 -11.211 -15.881 1.00 81.06 151 LYS A O 1
ATOM 1213 N N . GLY A 1 152 ? 6.153 -9.260 -16.889 1.00 77.12 152 GLY A N 1
ATOM 1214 C CA . GLY A 1 152 ? 6.900 -8.408 -15.978 1.00 77.12 152 GLY A CA 1
ATOM 1215 C C . GLY A 1 152 ? 6.113 -8.012 -14.743 1.00 77.12 152 GLY A C 1
ATOM 1216 O O . GLY A 1 152 ? 6.653 -8.108 -13.657 1.00 77.12 152 GLY A O 1
ATOM 1217 N N . VAL A 1 153 ? 4.848 -7.600 -14.871 1.00 84.56 153 VAL A N 1
ATOM 1218 C CA . VAL A 1 153 ? 4.077 -7.020 -13.750 1.00 84.56 153 VAL A CA 1
ATOM 1219 C C . VAL A 1 153 ? 3.141 -8.038 -13.111 1.00 84.56 153 VAL A C 1
ATOM 1221 O O . VAL A 1 153 ? 3.102 -8.179 -11.894 1.00 84.56 153 VAL A O 1
ATOM 1224 N N . LEU A 1 154 ? 2.360 -8.754 -13.917 1.00 88.62 154 LEU A N 1
ATOM 1225 C CA . LEU A 1 154 ? 1.262 -9.591 -13.439 1.00 88.62 154 LEU A CA 1
ATOM 1226 C C . LEU A 1 154 ? 1.676 -10.693 -12.441 1.00 88.62 154 LEU A C 1
ATOM 1228 O O . LEU A 1 154 ? 0.930 -10.875 -11.477 1.00 88.62 154 LEU A O 1
ATOM 1232 N N . PRO A 1 155 ? 2.811 -11.412 -12.601 1.00 87.88 155 PRO A N 1
ATOM 1233 C CA . PRO A 1 155 ? 3.136 -12.545 -11.736 1.00 87.88 155 PRO A CA 1
ATOM 1234 C C . PRO A 1 155 ? 3.227 -12.152 -10.261 1.00 87.88 155 PRO A C 1
ATOM 1236 O O . PRO A 1 155 ? 2.614 -12.798 -9.413 1.00 87.88 155 PRO A O 1
ATOM 1239 N N . HIS A 1 156 ? 3.961 -11.081 -9.955 1.00 88.12 156 HIS A N 1
ATOM 1240 C CA . HIS A 1 156 ? 4.127 -10.581 -8.590 1.00 88.12 156 HIS A CA 1
ATOM 1241 C C . HIS A 1 156 ? 3.055 -9.537 -8.232 1.00 88.12 156 HIS A C 1
ATOM 1243 O O . HIS A 1 156 ? 2.537 -9.517 -7.115 1.00 88.12 156 HIS A O 1
ATOM 1249 N N . GLY A 1 157 ? 2.633 -8.727 -9.206 1.00 87.44 157 GLY A N 1
ATOM 1250 C CA . GLY A 1 157 ? 1.683 -7.635 -9.018 1.00 87.44 157 GLY A CA 1
ATOM 1251 C C . GLY A 1 157 ? 0.322 -8.085 -8.492 1.00 87.44 157 GLY A C 1
ATOM 1252 O O . GLY A 1 157 ? -0.317 -7.338 -7.759 1.00 87.44 157 GLY A O 1
ATOM 1253 N N . VAL A 1 158 ? -0.136 -9.312 -8.776 1.00 93.00 158 VAL A N 1
ATOM 1254 C CA . VAL A 1 158 ? -1.398 -9.812 -8.198 1.00 93.00 158 VAL A CA 1
ATOM 1255 C C . VAL A 1 158 ? -1.342 -9.826 -6.669 1.00 93.00 158 VAL A C 1
ATOM 1257 O O . VAL A 1 158 ? -2.262 -9.324 -6.024 1.00 93.00 158 VAL A O 1
ATOM 1260 N N . THR A 1 159 ? -0.286 -10.368 -6.063 1.00 95.69 159 THR A N 1
ATOM 1261 C CA . THR A 1 159 ? -0.184 -10.434 -4.597 1.00 95.69 159 THR A CA 1
ATOM 1262 C C . THR A 1 159 ? 0.217 -9.092 -3.995 1.00 95.69 159 THR A C 1
ATOM 1264 O O . THR A 1 159 ? -0.332 -8.719 -2.953 1.00 95.69 159 THR A O 1
ATOM 1267 N N . GLU A 1 160 ? 1.086 -8.330 -4.666 1.00 93.94 160 GLU A N 1
ATOM 1268 C CA . GLU A 1 160 ? 1.461 -6.979 -4.241 1.00 93.94 160 GLU A CA 1
ATOM 1269 C C . GLU A 1 160 ? 0.262 -6.031 -4.206 1.00 93.94 160 GLU A C 1
ATOM 1271 O O . GLU A 1 160 ? -0.031 -5.433 -3.168 1.00 93.94 160 GLU A O 1
ATOM 1276 N N . PHE A 1 161 ? -0.472 -5.914 -5.317 1.00 92.81 161 P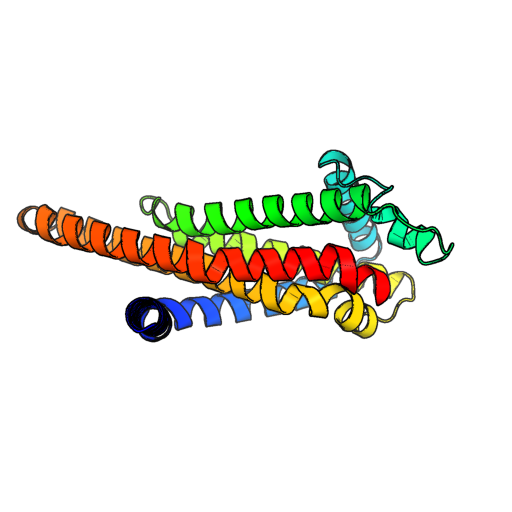HE A N 1
ATOM 1277 C CA . PHE A 1 161 ? -1.596 -4.990 -5.413 1.00 92.81 161 PHE A CA 1
ATOM 1278 C C . PHE A 1 161 ? -2.712 -5.387 -4.457 1.00 92.81 161 PHE A C 1
ATOM 1280 O O . PHE A 1 161 ? -3.327 -4.508 -3.860 1.00 92.81 161 PHE A O 1
ATOM 1287 N N . LEU A 1 162 ? -2.943 -6.683 -4.223 1.00 95.31 162 LEU A N 1
ATOM 1288 C CA . LEU A 1 162 ? -3.868 -7.119 -3.175 1.00 95.31 162 LEU A CA 1
ATOM 1289 C C . LEU A 1 162 ? -3.423 -6.634 -1.788 1.00 95.31 162 LEU A C 1
ATOM 1291 O O . LEU A 1 162 ? -4.244 -6.073 -1.059 1.00 95.31 162 LEU A O 1
ATOM 1295 N N . ALA A 1 163 ? -2.146 -6.791 -1.428 1.00 96.88 163 ALA A N 1
ATOM 1296 C CA . ALA A 1 163 ? -1.625 -6.308 -0.148 1.00 96.88 163 ALA A CA 1
ATOM 1297 C C . ALA A 1 163 ? -1.755 -4.783 -0.022 1.00 96.88 163 ALA A C 1
ATOM 1299 O O . ALA A 1 163 ? -2.258 -4.283 0.986 1.00 96.88 163 ALA A O 1
ATOM 1300 N N . ILE A 1 164 ? -1.360 -4.048 -1.062 1.00 95.44 164 ILE A N 1
ATOM 1301 C CA . ILE A 1 164 ? -1.440 -2.589 -1.112 1.00 95.44 164 ILE A CA 1
ATOM 1302 C C . ILE A 1 164 ? -2.897 -2.131 -0.997 1.00 95.44 164 ILE A C 1
ATOM 1304 O O . ILE A 1 164 ? -3.209 -1.334 -0.117 1.00 95.44 164 ILE A O 1
ATOM 1308 N N . PHE A 1 165 ? -3.823 -2.675 -1.791 1.00 96.50 165 PHE A N 1
ATOM 1309 C CA . PHE A 1 165 ? -5.232 -2.280 -1.739 1.00 96.50 165 PHE A CA 1
ATOM 1310 C C . PHE A 1 165 ? -5.883 -2.590 -0.387 1.00 96.50 165 PHE A C 1
ATOM 1312 O O . PHE A 1 165 ? -6.663 -1.770 0.111 1.00 96.50 165 PHE A O 1
ATOM 1319 N N . ILE A 1 166 ? -5.560 -3.725 0.244 1.00 97.12 166 ILE A N 1
ATOM 1320 C CA . ILE A 1 166 ? -6.023 -4.042 1.604 1.00 97.12 166 ILE A CA 1
ATOM 1321 C C . ILE A 1 166 ? -5.432 -3.045 2.608 1.00 97.12 166 ILE A C 1
ATOM 1323 O O . ILE A 1 166 ? -6.177 -2.500 3.419 1.00 97.12 166 ILE A O 1
ATOM 1327 N N . ALA A 1 167 ? -4.132 -2.748 2.546 1.00 96.94 167 ALA A N 1
ATOM 1328 C CA . ALA A 1 167 ? -3.472 -1.803 3.450 1.00 96.94 167 ALA A CA 1
ATOM 1329 C C . ALA A 1 167 ? -4.048 -0.383 3.331 1.00 96.94 167 ALA A C 1
ATOM 1331 O O . ALA A 1 167 ? -4.391 0.241 4.336 1.00 96.94 167 ALA A O 1
ATOM 1332 N N . THR A 1 168 ? -4.210 0.103 2.102 1.00 95.44 168 THR A N 1
ATOM 1333 C CA . THR A 1 168 ? -4.791 1.408 1.763 1.00 95.44 168 THR A CA 1
ATOM 1334 C C . THR A 1 168 ? -6.225 1.520 2.275 1.00 95.44 168 THR A C 1
ATOM 1336 O O . THR A 1 168 ? -6.565 2.461 2.990 1.00 95.44 168 THR A O 1
ATOM 1339 N N . SER A 1 169 ? -7.069 0.531 1.974 1.00 96.06 169 SER A N 1
ATOM 1340 C CA . SER A 1 169 ? -8.469 0.530 2.411 1.00 96.06 169 SER A CA 1
ATOM 1341 C C . SER A 1 169 ? -8.623 0.380 3.928 1.00 96.06 169 SER A C 1
ATOM 1343 O O . SER A 1 169 ? -9.490 1.033 4.519 1.00 96.06 169 SER A O 1
ATOM 1345 N N . LEU A 1 170 ? -7.765 -0.416 4.571 1.00 96.19 170 LEU A N 1
ATOM 1346 C CA . LEU A 1 170 ? -7.708 -0.559 6.023 1.00 96.19 170 LEU A CA 1
ATOM 1347 C C . LEU A 1 170 ? -7.281 0.751 6.698 1.00 96.19 170 LEU A C 1
ATOM 1349 O O . LEU A 1 170 ? -7.950 1.182 7.636 1.00 96.19 170 LEU A O 1
ATOM 1353 N N . GLY A 1 171 ? -6.235 1.415 6.200 1.00 94.94 171 GLY A N 1
ATOM 1354 C CA . GLY A 1 171 ? -5.785 2.727 6.680 1.00 94.94 171 GLY A CA 1
ATOM 1355 C C . GLY A 1 171 ? -6.901 3.772 6.623 1.00 94.94 171 GLY A C 1
ATOM 1356 O O . GLY A 1 171 ? -7.232 4.399 7.632 1.00 94.94 171 GLY A O 1
ATOM 1357 N N . THR A 1 172 ? -7.577 3.887 5.480 1.00 94.00 172 THR A N 1
ATOM 1358 C CA . THR A 1 172 ? -8.732 4.783 5.320 1.00 94.00 172 THR A CA 1
ATOM 1359 C C . THR A 1 172 ? -9.880 4.435 6.267 1.00 94.00 172 THR A C 1
ATOM 1361 O O . THR A 1 172 ? -10.474 5.323 6.883 1.00 94.00 172 THR A O 1
ATOM 1364 N N . TYR A 1 173 ? -10.187 3.147 6.435 1.00 94.75 173 TYR A N 1
ATOM 1365 C CA . TYR A 1 173 ? -11.220 2.696 7.367 1.00 94.75 173 TYR A CA 1
ATOM 1366 C C . TYR A 1 173 ? -10.899 3.059 8.818 1.00 94.75 173 TYR A C 1
ATOM 1368 O O . TYR A 1 173 ? -11.787 3.541 9.526 1.00 94.75 173 TYR A O 1
ATOM 1376 N N . ILE A 1 174 ? -9.651 2.877 9.256 1.00 94.69 174 ILE A N 1
ATOM 1377 C CA . ILE A 1 174 ? -9.196 3.289 10.589 1.00 94.69 174 ILE A CA 1
ATOM 1378 C C . ILE A 1 174 ? -9.371 4.802 10.746 1.00 94.69 174 ILE A C 1
ATOM 1380 O O . ILE A 1 174 ? -10.030 5.239 11.690 1.00 94.69 174 ILE A O 1
ATOM 1384 N N . GLY A 1 175 ? -8.869 5.592 9.794 1.00 93.31 175 GLY A N 1
ATOM 1385 C CA . GLY A 1 175 ? -8.911 7.052 9.872 1.00 93.31 175 GLY A CA 1
ATOM 1386 C C . GLY A 1 175 ? -10.319 7.624 9.933 1.00 93.31 175 GLY A C 1
ATOM 1387 O O . GLY A 1 175 ? -10.598 8.472 10.778 1.00 93.31 175 GLY A O 1
ATOM 1388 N N . ILE A 1 176 ? -11.242 7.114 9.115 1.00 92.00 176 ILE A N 1
ATOM 1389 C CA . ILE A 1 176 ? -12.644 7.554 9.138 1.00 92.00 176 ILE A CA 1
ATOM 1390 C C . ILE A 1 176 ? -13.312 7.208 10.477 1.00 92.00 176 ILE A C 1
ATOM 1392 O O . ILE A 1 176 ? -14.069 8.021 11.015 1.00 92.00 176 ILE A O 1
ATOM 1396 N N . ASN A 1 177 ? -13.038 6.024 11.038 1.00 92.94 177 ASN A N 1
ATOM 1397 C CA . ASN A 1 177 ? -13.586 5.638 12.339 1.00 92.94 177 ASN A CA 1
ATOM 1398 C C . ASN A 1 177 ? -13.030 6.511 13.464 1.00 92.94 177 ASN A C 1
ATOM 1400 O O . ASN A 1 177 ? -13.820 7.048 14.239 1.00 92.94 177 ASN A O 1
ATOM 1404 N N . ILE A 1 178 ? -11.709 6.702 13.524 1.00 92.69 178 ILE A N 1
ATOM 1405 C CA . ILE A 1 178 ? -11.073 7.544 14.544 1.00 92.69 178 ILE A CA 1
ATOM 1406 C C . ILE A 1 178 ? -11.598 8.975 14.445 1.00 92.69 178 ILE A C 1
ATOM 1408 O O . ILE A 1 178 ? -12.035 9.511 15.458 1.00 92.69 178 ILE A O 1
ATOM 1412 N N . LEU A 1 179 ? -11.662 9.558 13.245 1.00 91.56 179 LEU A N 1
ATOM 1413 C CA . LEU A 1 179 ? -12.207 10.901 13.042 1.00 91.56 179 LEU A CA 1
ATOM 1414 C C . LEU A 1 179 ? -13.665 10.998 13.520 1.00 91.56 179 LEU A C 1
ATOM 1416 O O . LEU A 1 179 ? -14.025 11.915 14.261 1.00 91.56 179 LEU A O 1
ATOM 1420 N N . SER A 1 180 ? -14.506 10.021 13.159 1.00 91.19 180 SER A N 1
ATOM 1421 C CA . SER A 1 180 ? -15.901 9.958 13.614 1.00 91.19 180 SER A CA 1
ATOM 1422 C C . SER A 1 180 ? -16.008 9.868 15.138 1.00 91.19 180 SER A C 1
ATOM 1424 O O . SER A 1 180 ? -16.853 10.534 15.743 1.00 91.19 180 SER A O 1
ATOM 1426 N N . TRP A 1 181 ? -15.162 9.060 15.776 1.00 93.56 181 TRP A N 1
ATOM 1427 C CA . TRP A 1 181 ? -15.133 8.911 17.229 1.00 93.56 181 TRP A CA 1
ATOM 1428 C C . TRP A 1 181 ? -14.638 10.185 17.909 1.00 93.56 181 TRP A C 1
ATOM 1430 O O . TRP A 1 181 ? -15.276 10.631 18.859 1.00 93.56 181 TRP A O 1
ATOM 1440 N N . SER A 1 182 ? -13.590 10.828 17.389 1.00 90.75 182 SER A N 1
ATOM 1441 C CA . SER A 1 182 ? -13.085 12.111 17.886 1.00 90.75 182 SER A CA 1
ATOM 1442 C C . SER A 1 182 ? -14.169 13.190 17.873 1.00 90.75 182 SER A C 1
ATOM 1444 O O . SER A 1 182 ? -14.381 13.840 18.894 1.00 90.75 182 SER A O 1
ATOM 1446 N N . PHE A 1 183 ? -14.938 13.320 16.785 1.00 91.38 183 PHE A N 1
ATOM 1447 C CA . PHE A 1 183 ? -16.069 14.256 16.735 1.00 91.38 183 PHE A CA 1
ATOM 1448 C C . PHE A 1 183 ? -17.173 13.926 17.748 1.00 91.38 183 PHE A C 1
ATOM 1450 O O . PHE A 1 183 ? -17.792 14.832 18.307 1.00 91.38 183 PHE A O 1
ATOM 1457 N N . LYS A 1 184 ? -17.448 12.642 17.997 1.00 92.75 184 LYS A N 1
ATOM 1458 C CA . LYS A 1 184 ? -18.460 12.224 18.982 1.00 92.75 184 LYS A CA 1
ATOM 1459 C C . LYS A 1 184 ? -18.003 12.465 20.419 1.00 92.75 184 LYS A C 1
ATOM 1461 O O . LYS A 1 184 ? -18.825 12.885 21.222 1.00 92.75 184 LYS A O 1
ATOM 1466 N N . ILE A 1 185 ? -16.721 12.251 20.718 1.00 92.69 185 ILE A N 1
ATOM 1467 C CA . ILE A 1 185 ? -16.112 12.585 22.015 1.00 92.69 185 ILE A CA 1
ATOM 1468 C C . ILE A 1 185 ? -16.146 14.098 22.235 1.00 92.69 185 ILE A C 1
ATOM 1470 O O . ILE A 1 185 ? -16.509 14.541 23.317 1.00 92.69 185 ILE A O 1
ATOM 1474 N N . PHE A 1 186 ? -15.831 14.891 21.206 1.00 92.50 186 PHE A N 1
ATOM 1475 C CA . PHE A 1 186 ? -15.887 16.351 21.291 1.00 92.50 186 PHE A CA 1
ATOM 1476 C C . PHE A 1 186 ? -17.290 16.865 21.656 1.00 92.50 186 PHE A C 1
ATOM 1478 O O . PHE A 1 186 ? -17.417 17.831 22.400 1.00 92.50 186 PHE A O 1
ATOM 1485 N N . LYS A 1 187 ? -18.349 16.201 21.170 1.00 94.31 187 LYS A N 1
ATOM 1486 C CA . LYS A 1 187 ? -19.742 16.529 21.519 1.00 94.31 187 LYS A CA 1
ATOM 1487 C C . LYS A 1 187 ? -20.175 16.014 22.894 1.00 94.31 187 LYS A C 1
ATOM 1489 O O . LYS A 1 187 ? -21.110 16.559 23.466 1.00 94.31 187 LYS A O 1
ATOM 1494 N N . ASP A 1 188 ? -19.563 14.938 23.381 1.00 94.06 188 ASP A N 1
ATOM 1495 C CA . ASP A 1 188 ? -19.967 14.239 24.599 1.00 94.06 188 ASP A CA 1
ATOM 1496 C C . ASP A 1 188 ? -18.780 13.464 25.194 1.00 94.06 188 ASP A C 1
ATOM 1498 O O . ASP A 1 188 ? -18.467 12.335 24.795 1.00 94.06 188 ASP A O 1
ATOM 1502 N N . LEU A 1 189 ? -18.120 14.086 26.176 1.00 93.50 189 LEU A N 1
ATOM 1503 C CA . LEU A 1 189 ? -16.915 13.549 26.812 1.00 93.50 189 LEU A CA 1
ATOM 1504 C C . LEU A 1 189 ? -17.169 12.247 27.586 1.00 93.50 189 LEU A C 1
ATOM 1506 O O . LEU A 1 189 ? -16.233 11.468 27.783 1.00 93.50 189 LEU A O 1
ATOM 1510 N N . THR A 1 190 ? -18.416 11.957 27.977 1.00 94.12 190 THR A N 1
ATOM 1511 C CA . THR A 1 190 ? -18.752 10.722 28.711 1.00 94.12 190 THR A CA 1
ATOM 1512 C C . THR A 1 190 ? -18.476 9.465 27.879 1.00 94.12 190 THR A C 1
ATOM 1514 O O . THR A 1 190 ? -18.163 8.405 28.423 1.00 94.12 190 THR A O 1
ATOM 1517 N N . LYS A 1 191 ? -18.470 9.594 26.546 1.00 92.06 191 LYS A N 1
ATOM 1518 C CA . LYS A 1 191 ? -18.210 8.496 25.602 1.00 92.06 191 LYS A CA 1
ATOM 1519 C C . LYS A 1 191 ? -16.729 8.177 25.403 1.00 92.06 191 LYS A C 1
ATOM 1521 O O . LYS A 1 191 ? -16.397 7.251 24.661 1.00 92.06 191 LYS A O 1
ATOM 1526 N N . MET A 1 192 ? -15.814 8.909 26.043 1.00 92.19 192 MET A N 1
ATOM 1527 C CA . MET A 1 192 ? -14.372 8.718 25.853 1.00 92.19 192 MET A CA 1
ATOM 1528 C C . MET A 1 192 ? -13.924 7.274 26.138 1.00 92.19 192 MET A C 1
ATOM 1530 O O . MET A 1 192 ? -13.158 6.708 25.358 1.00 92.19 192 MET A O 1
ATOM 1534 N N . ASN A 1 193 ? -14.407 6.661 27.222 1.00 94.81 193 ASN A N 1
ATOM 1535 C CA . ASN A 1 193 ? -14.013 5.296 27.591 1.00 94.81 193 ASN A CA 1
ATOM 1536 C C . ASN A 1 193 ? -14.532 4.248 26.594 1.00 94.81 193 ASN A C 1
ATOM 1538 O O . ASN A 1 193 ? -13.801 3.325 26.242 1.00 94.81 193 ASN A O 1
ATOM 1542 N N . GLU A 1 194 ? -15.748 4.434 26.077 1.00 94.75 194 GLU A N 1
ATOM 1543 C CA . GLU A 1 194 ? -16.340 3.561 25.057 1.00 94.75 194 GLU A CA 1
ATOM 1544 C C . GLU A 1 194 ? -15.486 3.538 23.780 1.00 94.75 194 GLU A C 1
ATOM 1546 O O . GLU A 1 194 ? -15.139 2.473 23.263 1.00 94.75 194 GLU A O 1
ATOM 1551 N N . TYR A 1 195 ? -15.108 4.714 23.271 1.00 94.19 195 TYR A N 1
ATOM 1552 C CA . TYR A 1 195 ? -14.318 4.812 22.043 1.00 94.19 195 TYR A CA 1
ATOM 1553 C C . TYR A 1 195 ? -12.855 4.402 22.232 1.00 94.19 195 TYR A C 1
ATOM 1555 O O . TYR A 1 195 ? -12.255 3.881 21.292 1.00 94.19 195 TYR A O 1
ATOM 1563 N N . LYS A 1 196 ? -12.291 4.554 23.439 1.00 92.88 196 LYS A N 1
ATOM 1564 C CA . LYS A 1 196 ? -10.978 3.981 23.777 1.00 92.88 196 LYS A CA 1
ATOM 1565 C C . LYS A 1 196 ? -10.988 2.458 23.665 1.00 92.88 196 LYS A C 1
ATOM 1567 O O . LYS A 1 196 ? -10.065 1.902 23.075 1.00 92.88 196 LYS A O 1
ATOM 1572 N N . GLU A 1 197 ? -12.023 1.784 24.167 1.00 95.06 197 GLU A N 1
ATOM 1573 C CA . GLU A 1 197 ? -12.128 0.328 24.001 1.00 95.06 197 GLU A CA 1
ATOM 1574 C C . GLU A 1 197 ? -12.346 -0.083 22.544 1.00 95.06 197 GLU A C 1
ATOM 1576 O O . GLU A 1 197 ? -11.681 -0.992 22.045 1.00 95.06 197 GLU A O 1
ATOM 1581 N N . LYS A 1 198 ? -13.191 0.642 21.802 1.00 94.81 198 LYS A N 1
ATOM 1582 C CA . LYS A 1 198 ? -13.353 0.404 20.356 1.00 94.81 198 LYS A CA 1
ATOM 1583 C C . LYS A 1 198 ? -12.032 0.530 19.598 1.00 94.81 198 LYS A C 1
ATOM 1585 O O . LYS A 1 198 ? -11.763 -0.295 18.725 1.00 94.81 198 LYS A O 1
ATOM 1590 N N . LEU A 1 199 ? -11.199 1.512 19.948 1.00 94.38 199 LEU A N 1
ATOM 1591 C CA . LEU A 1 199 ? -9.873 1.682 19.361 1.00 94.38 199 LEU A CA 1
ATOM 1592 C C . LEU A 1 199 ? -8.943 0.516 19.703 1.00 94.38 199 LEU A C 1
ATOM 1594 O O . LEU A 1 199 ? -8.302 -0.003 18.797 1.00 94.38 199 LEU A O 1
ATOM 1598 N N . LYS A 1 200 ? -8.901 0.049 20.957 1.00 95.62 200 LYS A N 1
ATOM 1599 C CA . LYS A 1 200 ? -8.088 -1.124 21.332 1.00 95.62 200 LYS A CA 1
ATOM 1600 C C . LYS A 1 200 ? -8.482 -2.365 20.534 1.00 95.62 200 LYS A C 1
ATOM 1602 O O . LYS A 1 200 ? -7.620 -3.019 19.948 1.00 95.62 200 LYS A O 1
ATOM 1607 N N . VAL A 1 201 ? -9.781 -2.664 20.469 1.00 94.69 201 VAL A N 1
ATOM 1608 C CA . VAL A 1 201 ? -10.303 -3.808 19.705 1.00 94.69 201 VAL A CA 1
ATOM 1609 C C . VAL A 1 201 ? -9.965 -3.670 18.220 1.00 94.69 201 VAL A C 1
ATOM 1611 O O . VAL A 1 201 ? -9.561 -4.647 17.589 1.00 94.69 201 VAL A O 1
ATOM 1614 N N . LEU A 1 202 ? -10.098 -2.466 17.655 1.00 94.69 202 LEU A N 1
ATOM 1615 C CA . LEU A 1 202 ? -9.721 -2.196 16.270 1.00 94.69 202 LEU A CA 1
ATOM 1616 C C . LEU A 1 202 ? -8.220 -2.417 16.045 1.00 94.69 202 LEU A C 1
ATOM 1618 O O . LEU A 1 202 ? -7.865 -3.135 15.116 1.00 94.69 202 LEU A O 1
ATOM 1622 N N . SER A 1 203 ? -7.349 -1.884 16.903 1.00 95.44 203 SER A N 1
ATOM 1623 C CA . SER A 1 203 ? -5.893 -2.037 16.786 1.00 95.44 203 SER A CA 1
ATOM 1624 C C . SER A 1 203 ?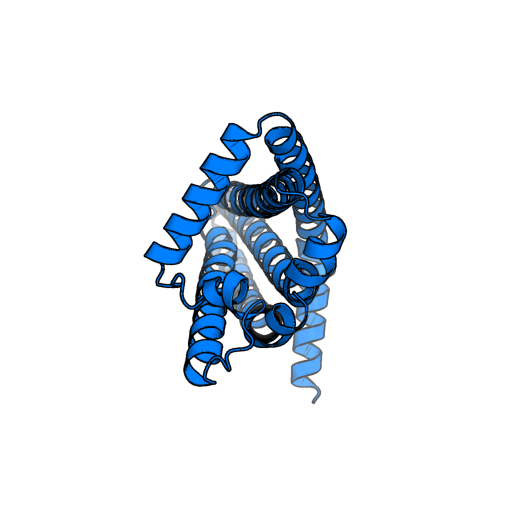 -5.455 -3.501 16.795 1.00 95.44 203 SER A C 1
ATOM 1626 O O . SER A 1 203 ? -4.603 -3.890 16.000 1.00 95.44 203 SER A O 1
ATOM 1628 N N . VAL A 1 204 ? -6.077 -4.342 17.626 1.00 95.62 204 VAL A N 1
ATOM 1629 C CA . VAL A 1 204 ? -5.810 -5.789 17.643 1.00 95.62 204 VAL A CA 1
ATOM 1630 C C . VAL A 1 204 ? -6.202 -6.443 16.313 1.00 95.62 204 VAL A C 1
ATOM 1632 O O . VAL A 1 204 ? -5.443 -7.242 15.767 1.00 95.62 204 VAL A O 1
ATOM 1635 N N . LYS A 1 205 ? -7.359 -6.087 15.743 1.00 94.69 205 LYS A N 1
ATOM 1636 C CA . LYS A 1 205 ? -7.785 -6.605 14.430 1.00 94.69 205 LYS A CA 1
ATOM 1637 C C . LYS A 1 205 ? -6.874 -6.134 13.298 1.00 94.69 205 LYS A C 1
ATOM 1639 O O . LYS A 1 205 ? -6.522 -6.923 12.425 1.00 94.69 205 LYS A O 1
ATOM 1644 N N . VAL A 1 206 ? -6.451 -4.873 13.338 1.00 95.88 206 VAL A N 1
ATOM 1645 C CA . VAL A 1 206 ? -5.482 -4.309 12.389 1.00 95.88 206 VAL A CA 1
ATOM 1646 C C . VAL A 1 206 ? -4.169 -5.077 12.457 1.00 95.88 206 VAL A C 1
ATOM 1648 O O . VAL A 1 206 ? -3.674 -5.499 11.418 1.00 95.88 206 VAL A O 1
ATOM 1651 N N . PHE A 1 207 ? -3.655 -5.340 13.660 1.00 96.50 207 PHE A N 1
ATOM 1652 C CA . PHE A 1 207 ? -2.453 -6.149 13.854 1.00 96.50 207 PHE A CA 1
ATOM 1653 C C . PHE A 1 207 ? -2.598 -7.550 13.244 1.00 96.50 207 PHE A C 1
ATOM 1655 O O . PHE A 1 207 ? -1.718 -7.996 12.512 1.00 96.50 207 PHE A O 1
ATOM 1662 N N . TYR A 1 208 ? -3.731 -8.223 13.468 1.00 95.69 208 TYR A N 1
ATOM 1663 C CA . TYR A 1 208 ? -3.981 -9.534 12.866 1.00 95.69 208 TYR A CA 1
ATOM 1664 C C . TYR A 1 208 ? -4.054 -9.481 11.337 1.00 95.69 208 TYR A C 1
ATOM 1666 O O . TYR A 1 208 ? -3.446 -10.322 10.680 1.00 95.69 208 TYR A O 1
ATOM 1674 N N . THR A 1 209 ? -4.749 -8.497 10.757 1.00 96.25 209 THR A N 1
ATOM 1675 C CA . THR A 1 209 ? -4.771 -8.315 9.293 1.00 96.25 209 THR A CA 1
ATOM 1676 C C . THR A 1 209 ? -3.359 -8.062 8.762 1.00 96.25 209 THR A C 1
ATOM 1678 O O . THR A 1 209 ? -2.946 -8.662 7.774 1.00 96.25 209 THR A O 1
ATOM 1681 N N . TYR A 1 210 ? -2.586 -7.224 9.447 1.00 96.94 210 TYR A N 1
ATOM 1682 C CA . TYR A 1 210 ? -1.225 -6.897 9.055 1.00 96.94 210 TYR A CA 1
ATOM 1683 C C . TYR A 1 210 ? -0.324 -8.140 9.027 1.00 96.94 210 TYR A C 1
ATOM 1685 O O . TYR A 1 210 ? 0.275 -8.454 8.001 1.00 96.94 210 TYR A O 1
ATOM 1693 N N . VAL A 1 211 ? -0.282 -8.895 10.126 1.00 96.31 211 VAL A N 1
ATOM 1694 C CA . VAL A 1 211 ? 0.630 -10.038 10.281 1.00 96.31 211 VAL A CA 1
ATOM 1695 C C . VAL A 1 211 ? 0.197 -11.257 9.469 1.00 96.31 211 VAL A C 1
ATOM 1697 O O . VAL A 1 211 ? 1.050 -11.933 8.904 1.00 96.31 211 VAL A O 1
ATOM 1700 N N . PHE A 1 212 ? -1.102 -11.556 9.402 1.00 95.25 212 PHE A N 1
ATOM 1701 C CA . PHE A 1 212 ? -1.593 -12.801 8.794 1.00 95.25 212 PHE A CA 1
ATOM 1702 C C . PHE A 1 212 ? -2.098 -12.647 7.359 1.00 95.25 212 PHE A C 1
ATOM 1704 O O . PHE A 1 212 ? -2.333 -13.656 6.701 1.00 95.25 212 PHE A O 1
ATOM 1711 N N . VAL A 1 213 ? -2.275 -11.421 6.863 1.00 95.00 213 VAL A N 1
ATOM 1712 C CA . VAL A 1 213 ? -2.734 -11.177 5.486 1.00 95.00 213 VAL A CA 1
ATOM 1713 C C . VAL A 1 213 ? -1.700 -10.378 4.707 1.00 95.00 213 VAL A C 1
ATOM 1715 O O . VAL A 1 213 ? -1.239 -10.843 3.669 1.00 95.00 213 VAL A O 1
ATOM 1718 N N . LEU A 1 214 ? -1.288 -9.212 5.208 1.00 97.12 214 LEU A N 1
ATOM 1719 C CA . LEU A 1 214 ? -0.404 -8.327 4.446 1.00 97.12 214 LEU A CA 1
ATOM 1720 C C . LEU A 1 214 ? 1.030 -8.864 4.338 1.00 97.12 214 LEU A C 1
ATOM 1722 O O . LEU A 1 214 ? 1.567 -8.916 3.232 1.00 97.12 214 LEU A O 1
ATOM 1726 N N . LEU A 1 215 ? 1.636 -9.304 5.449 1.00 96.94 215 LEU A N 1
ATOM 1727 C CA . LEU A 1 215 ? 3.007 -9.838 5.425 1.00 96.94 215 LEU A CA 1
ATOM 1728 C C . LEU A 1 215 ? 3.159 -11.066 4.508 1.00 96.94 215 LEU A C 1
ATOM 1730 O O . LEU A 1 215 ? 4.091 -11.065 3.703 1.00 96.94 215 LEU A O 1
ATOM 1734 N N . PRO A 1 216 ? 2.272 -12.085 4.552 1.00 96.25 216 PRO A N 1
ATOM 1735 C CA . PRO A 1 216 ? 2.378 -13.229 3.651 1.00 96.25 216 PRO A CA 1
ATOM 1736 C C . PRO A 1 216 ? 2.220 -12.849 2.178 1.00 96.25 216 PRO A C 1
ATOM 1738 O O . PRO A 1 216 ? 2.976 -13.345 1.349 1.00 96.25 216 PRO A O 1
ATOM 1741 N N . LEU A 1 217 ? 1.285 -11.950 1.844 1.00 96.75 217 LEU A N 1
ATOM 1742 C CA . LEU A 1 217 ? 1.096 -11.496 0.463 1.00 96.75 217 LEU A CA 1
ATOM 1743 C C . LEU A 1 217 ? 2.351 -10.803 -0.084 1.00 96.75 217 LEU A C 1
ATOM 1745 O O . LEU A 1 217 ? 2.775 -11.110 -1.198 1.00 96.75 217 LEU A O 1
ATOM 1749 N N . LEU A 1 218 ? 2.981 -9.926 0.707 1.00 96.25 218 LEU A N 1
ATOM 1750 C CA . LEU A 1 218 ? 4.226 -9.266 0.305 1.00 96.25 218 LEU A CA 1
ATOM 1751 C C . LEU A 1 218 ? 5.402 -10.233 0.197 1.00 96.25 218 LEU A C 1
ATOM 1753 O O . LEU A 1 218 ? 6.197 -10.110 -0.731 1.00 96.25 218 LEU A O 1
ATOM 1757 N N . ALA A 1 219 ? 5.516 -11.197 1.112 1.00 94.62 219 ALA A N 1
ATOM 1758 C CA . ALA A 1 219 ? 6.568 -12.208 1.046 1.00 94.62 219 ALA A CA 1
ATOM 1759 C C . ALA A 1 219 ? 6.445 -13.054 -0.233 1.00 94.62 219 ALA A C 1
ATOM 1761 O O . ALA A 1 219 ? 7.443 -13.296 -0.909 1.00 94.62 219 ALA A O 1
ATOM 1762 N N . ILE A 1 220 ? 5.218 -13.442 -0.600 1.00 95.31 220 ILE A N 1
ATOM 1763 C CA . ILE A 1 220 ? 4.945 -14.142 -1.861 1.00 95.31 220 ILE A CA 1
ATOM 1764 C C . ILE A 1 220 ? 5.296 -13.247 -3.055 1.00 95.31 220 ILE A C 1
ATOM 1766 O O . ILE A 1 220 ? 5.971 -13.710 -3.966 1.00 95.31 220 ILE A O 1
ATOM 1770 N N . SER A 1 221 ? 4.890 -11.972 -3.042 1.00 93.19 221 SER A N 1
ATOM 1771 C CA . SER A 1 221 ? 5.218 -11.026 -4.119 1.00 93.19 221 SER A CA 1
ATOM 1772 C C . SER A 1 221 ? 6.721 -10.898 -4.336 1.00 93.19 221 SER A C 1
ATOM 1774 O O . SER A 1 221 ? 7.196 -11.103 -5.445 1.00 93.19 221 SER A O 1
ATOM 1776 N N . ALA A 1 222 ? 7.478 -10.632 -3.271 1.00 89.75 222 ALA A N 1
ATOM 1777 C CA . ALA A 1 222 ? 8.923 -10.458 -3.347 1.00 89.75 222 ALA A CA 1
ATOM 1778 C C . ALA A 1 222 ? 9.639 -11.728 -3.831 1.00 89.75 222 ALA A C 1
ATOM 1780 O O . ALA A 1 222 ? 10.620 -11.647 -4.569 1.00 89.75 222 ALA A O 1
ATOM 1781 N N . PHE A 1 223 ? 9.138 -12.910 -3.455 1.00 88.94 223 PHE A N 1
ATOM 1782 C CA . PHE A 1 223 ? 9.650 -14.175 -3.976 1.00 88.94 223 PHE A CA 1
ATOM 1783 C C . PHE A 1 223 ? 9.384 -14.314 -5.480 1.00 88.94 223 PHE A C 1
ATOM 1785 O O . PHE A 1 223 ? 10.302 -14.614 -6.239 1.00 88.94 223 PHE A O 1
ATOM 1792 N N . ILE A 1 224 ? 8.149 -14.060 -5.925 1.00 88.88 224 ILE A N 1
ATOM 1793 C CA . ILE A 1 224 ? 7.801 -14.118 -7.349 1.00 88.88 224 ILE A CA 1
ATOM 1794 C C . ILE A 1 224 ? 8.630 -13.099 -8.140 1.00 88.88 224 ILE A C 1
ATOM 1796 O O . ILE A 1 224 ? 9.163 -13.436 -9.190 1.00 88.88 224 ILE A O 1
ATOM 1800 N N . GLU A 1 225 ? 8.798 -11.885 -7.626 1.00 84.00 225 GLU A N 1
ATOM 1801 C CA . GLU A 1 225 ? 9.522 -10.812 -8.304 1.00 84.00 225 GLU A CA 1
ATOM 1802 C C . GLU A 1 225 ? 11.025 -11.060 -8.416 1.00 84.00 225 GLU A C 1
ATOM 1804 O O . GLU A 1 225 ? 11.613 -10.766 -9.450 1.00 84.00 225 GLU A O 1
ATOM 1809 N N . SER A 1 226 ? 11.644 -11.636 -7.386 1.00 81.88 226 SER A N 1
ATOM 1810 C CA . SER A 1 226 ? 13.082 -11.924 -7.403 1.00 81.88 226 SER A CA 1
ATOM 1811 C C . SER A 1 226 ? 13.442 -13.220 -8.122 1.00 81.88 226 SER A C 1
ATOM 1813 O O . SER A 1 226 ? 14.540 -13.317 -8.657 1.00 81.88 226 SER A O 1
ATOM 1815 N N . VAL A 1 227 ? 12.545 -14.211 -8.152 1.00 82.56 227 VAL A N 1
ATOM 1816 C CA . VAL A 1 227 ? 12.850 -15.540 -8.709 1.00 82.56 227 VAL A CA 1
ATOM 1817 C C . VAL A 1 227 ? 12.141 -15.793 -10.033 1.00 82.56 227 VAL A C 1
ATOM 1819 O O . VAL A 1 227 ? 12.773 -16.239 -10.982 1.00 82.56 227 VAL A O 1
ATOM 1822 N N . ILE A 1 228 ? 10.834 -15.544 -10.112 1.00 82.56 228 ILE A N 1
ATOM 1823 C CA . ILE A 1 228 ? 9.999 -15.986 -11.239 1.00 82.56 228 ILE A CA 1
ATOM 1824 C C . ILE A 1 228 ? 9.945 -14.928 -12.340 1.00 82.56 228 ILE A C 1
ATOM 1826 O O . ILE A 1 228 ? 10.131 -15.265 -13.505 1.00 82.56 228 ILE A O 1
ATOM 1830 N N . THR A 1 229 ? 9.713 -13.658 -12.001 1.00 79.75 229 THR A N 1
ATOM 1831 C CA . THR A 1 229 ? 9.630 -12.567 -12.987 1.00 79.75 229 THR A CA 1
ATOM 1832 C C . THR A 1 229 ? 10.869 -12.494 -13.898 1.00 79.75 229 THR A C 1
ATOM 1834 O O . THR A 1 229 ? 10.679 -12.404 -15.111 1.00 79.75 229 THR A O 1
ATOM 1837 N N . PRO A 1 230 ? 12.118 -12.628 -13.399 1.00 75.75 230 PRO A N 1
ATOM 1838 C CA . PRO A 1 230 ? 13.306 -12.603 -14.255 1.00 75.75 230 PRO A CA 1
ATOM 1839 C C . PRO A 1 230 ? 13.437 -13.825 -15.175 1.00 75.75 230 PRO A C 1
ATOM 1841 O O . PRO A 1 230 ? 14.168 -13.763 -16.150 1.00 75.75 230 PRO A O 1
ATOM 1844 N N . MET A 1 231 ? 12.755 -14.939 -14.878 1.00 77.00 231 MET A N 1
ATOM 1845 C CA . MET A 1 231 ? 12.719 -16.116 -15.761 1.00 77.00 231 MET A CA 1
ATOM 1846 C C . MET A 1 231 ? 11.682 -15.977 -16.886 1.00 77.00 231 MET A C 1
ATOM 1848 O O . MET A 1 231 ? 11.689 -16.772 -17.824 1.00 77.00 231 MET A O 1
ATOM 1852 N N . LEU A 1 232 ? 10.740 -15.037 -16.757 1.00 74.44 232 LEU A N 1
ATOM 1853 C CA . LEU A 1 232 ? 9.640 -14.837 -17.704 1.00 74.44 232 LEU A CA 1
ATOM 1854 C C . LEU A 1 232 ? 9.917 -13.732 -18.728 1.00 74.44 232 LEU A C 1
ATOM 1856 O O . LEU A 1 232 ? 9.322 -13.774 -19.810 1.00 74.44 232 LEU A O 1
ATOM 1860 N N . LEU A 1 233 ? 10.738 -12.745 -18.360 1.00 70.06 233 LEU A N 1
ATOM 1861 C CA . LEU A 1 233 ? 11.192 -11.638 -19.208 1.00 70.06 233 LEU A CA 1
ATOM 1862 C C . LEU A 1 233 ? 12.421 -12.048 -20.021 1.00 70.06 233 LEU A C 1
ATOM 1864 O O . LEU A 1 233 ? 12.398 -11.747 -21.234 1.00 70.06 233 LEU A O 1
#

Sequence (233 aa):
MGRVQSIYKEQWQMFVKGYIKYMALYFVISVLSVICAYKSFISNPDLAKTFFDYIVEIFEKKGMTTSSLSWINDSILGTNIGAYETLRFGFGIFLNNLLVITLLVLSGFLAWAIFPLLYPLFTMVTNGILIGGALAYFKLNGHHPAELFVKGVLPHGVTEFLAIFIATSLGTYIGINILSWSFKIFKDLTKMNEYKEKLKVLSVKVFYTYVFVLLPLLAISAFIESVITPMLL

pLDDT: mean 86.02, std 14.04, range [39.06, 97.38]

Secondary structure (DSSP, 8-state):
-HHHHHHHHHHHHHIIIIIHHHHHHHHHHHHHHHHHHHHHHHT-HHHHHHHHHHHHHHHHHTT--TTTSTHHHHTTTT----HHHHHHHHHHHHHHHHHHHHHHHHHTT-TTSSHHHHHHHHHHHHHHHHHHHHHHHHHHTT--HHHHIIIIIHHHHHHHHHHHHHHHHHHHHHHHHHHHHHHHHHH-GGGHHHHHHHHHHHHHHHHHHIIIIIHHHHHHHHHIIIIIHHHH-